Protein AF-A0A9N8QSH2-F1 (afdb_monomer_lite)

pLDDT: mean 75.14, std 22.67, range [22.67, 98.25]

Foldseek 3Di:
DDDDDDDDCPPPWDWDQDDPPPDDVVVQPPPPPQKGKAKDKDWDDDDDPDDDPPDDDDDPDDDDDPDPDTIDIGITITIDGDPPDPDCPDPDPDDDDDDDDDDDDDDDDDDDDPDPPPPPPPDPPLLDPQSLVVVCCPDPVSVVQVVVQQVQQPDAPPDPSHAKWKWFQFPVRDIGTWDDPDRQDTHHDQLLRTQEMEMEGHQADARADDLVQVVVQLSSQQNPSPVHNQSHKYKYWHWYDPVPRDTDIWIKMKTFADHNVVSVVQDDDPVLSVVLRVVLVVLLQVLLCDPVQHDPSSRYGDPFVRVLSVLVSCVSSVNNVGMWMWTQDPVGIWTWDQDPVSTIDTHDDD

Sequence (350 aa):
MLSGVAVDFTGKVTHDVLQNGTYSSAIMQQDVLNCHLEISTYYTRCGESDDHHNGEKTGAEKGPCRSETPSVLVVSLVRKCTVALPVDTGLGENGEDGGNGPQNGPGGLSNNPPEETTTAPNLPTRNNPCNKTKAMLENQAVQTKIANLKQQAELPAVNPAGGEKGFKLKTDGTLEDATMTAKHEVDYGDLSDSYGAYHNHTLRGTHMLSHKDIDILLGLTTHNSVVGPGNAFHGMIAAEEDGSGGFNYLNYVVRFNGTYQDAIGFNFTDDQLNDIRKDHKKILEALKLNTLYSNDGGFTLNKEGLQKLFFEAAKLMGMQNNVILQRVDDDGVKTIQLNSDGSTRAVPCV

Secondary structure (DSSP, 8-state):
---PPPP--TTT-----PPTT---HHHHT--BTTEEEEEEEEEPPPSTT----TT---SS---S-SSSSPPPEEEEEEEEE---PPP----------------------------------------SHHHHHHHHHH-HHHHHHHHHHHHHHTS-TTSTT-S--EEEEETTS-EEEPEEEETTEEE----TTEEEEEEEPPSSS--S--HHHHHHHHHHHHH-TTT-GGG-EEEEEEEEE-SSS-EEEEEEEEEE-S-HHHHHH----HHHHHHHHHHHHHHHHHHHT-TTTEEGGGTEE-HHHHHHHHHHHHHHTT-TTTEEEEEEETTEEEEEEE-TTS-EEEEE--

Structure (mmCIF, N/CA/C/O backbone):
data_AF-A0A9N8QSH2-F1
#
_entry.id   AF-A0A9N8QSH2-F1
#
loop_
_atom_site.group_PDB
_atom_site.id
_atom_site.type_symbol
_atom_site.label_atom_id
_atom_site.label_alt_id
_atom_site.label_comp_id
_atom_site.label_asym_id
_atom_site.label_entity_id
_atom_site.label_seq_id
_atom_site.pdbx_PDB_ins_code
_atom_site.Cartn_x
_atom_site.Cartn_y
_atom_site.Cartn_z
_atom_site.occupancy
_atom_site.B_iso_or_equiv
_atom_site.auth_seq_id
_atom_site.auth_comp_id
_atom_site.auth_asym_id
_atom_site.auth_atom_id
_atom_site.pdbx_PDB_model_num
ATOM 1 N N . MET A 1 1 ? -9.303 28.515 35.904 1.00 27.52 1 MET A N 1
ATOM 2 C CA . MET A 1 1 ? -10.040 27.733 36.918 1.00 27.52 1 MET A CA 1
ATOM 3 C C . MET A 1 1 ? -11.312 27.227 36.268 1.00 27.52 1 MET A C 1
ATOM 5 O O . MET A 1 1 ? -12.200 28.027 36.016 1.00 27.52 1 MET A O 1
ATOM 9 N N . LEU A 1 2 ? -11.362 25.945 35.911 1.00 22.67 2 LEU A N 1
ATOM 10 C CA . LEU A 1 2 ? -12.591 25.287 35.468 1.00 22.67 2 LEU A CA 1
ATOM 11 C C . LEU A 1 2 ? -13.170 24.584 36.697 1.00 22.67 2 LEU A C 1
ATOM 13 O O . LEU A 1 2 ? -12.552 23.658 37.215 1.00 22.67 2 LEU A O 1
ATOM 17 N N . SER A 1 3 ? -14.298 25.070 37.218 1.00 25.61 3 SER A N 1
ATOM 18 C CA . SER A 1 3 ? -15.006 24.401 38.310 1.00 25.61 3 SER A CA 1
ATOM 19 C C . SER A 1 3 ? -15.883 23.296 37.721 1.00 25.61 3 SER A C 1
ATOM 21 O O . SER A 1 3 ? -16.979 23.563 37.229 1.00 25.61 3 SER A O 1
ATOM 23 N N . GLY A 1 4 ? -15.391 22.060 37.739 1.00 25.08 4 GLY A N 1
ATOM 24 C CA . GLY A 1 4 ? -16.230 20.887 37.516 1.00 25.08 4 GLY A CA 1
ATOM 25 C C . GLY A 1 4 ? -17.005 20.569 38.791 1.00 25.08 4 GLY A C 1
ATOM 26 O O . GLY A 1 4 ? -16.404 20.387 39.848 1.00 25.08 4 GLY A O 1
ATOM 27 N N . VAL A 1 5 ? -18.332 20.534 38.710 1.00 24.16 5 VAL A N 1
ATOM 28 C CA . VAL A 1 5 ? -19.184 20.037 39.797 1.00 24.16 5 VAL A CA 1
ATOM 29 C C . VAL A 1 5 ? -19.082 18.511 39.820 1.00 24.16 5 VAL A C 1
ATOM 31 O O . VAL A 1 5 ? -19.058 17.880 38.763 1.00 24.16 5 VAL A O 1
ATOM 34 N N . ALA A 1 6 ? -19.012 17.914 41.011 1.00 27.22 6 ALA A N 1
ATOM 35 C CA . ALA A 1 6 ? -19.053 16.465 41.168 1.00 27.22 6 ALA A CA 1
ATOM 36 C C . ALA A 1 6 ? -20.372 15.920 40.598 1.00 27.22 6 ALA A C 1
ATOM 38 O O . ALA A 1 6 ? -21.454 16.321 41.027 1.00 27.22 6 ALA A O 1
ATOM 39 N N . VAL A 1 7 ? -20.275 15.022 39.619 1.00 27.47 7 VAL A N 1
ATOM 40 C CA . VAL A 1 7 ? -21.426 14.289 39.090 1.00 27.47 7 VAL A CA 1
ATOM 41 C C . VAL A 1 7 ? -21.562 13.009 39.907 1.00 27.47 7 VAL A C 1
ATOM 43 O O . VAL A 1 7 ? -20.640 12.198 39.955 1.00 27.47 7 VAL A O 1
ATOM 46 N N . ASP A 1 8 ? -22.699 12.857 40.579 1.00 32.66 8 ASP A N 1
ATOM 47 C CA . ASP A 1 8 ? -23.056 11.640 41.300 1.00 32.66 8 ASP A CA 1
ATOM 48 C C . ASP A 1 8 ? -23.490 10.555 40.298 1.00 32.66 8 ASP A C 1
ATOM 50 O O . ASP A 1 8 ? -24.481 10.707 39.578 1.00 32.66 8 ASP A O 1
ATOM 54 N N . PHE A 1 9 ? -22.723 9.465 40.230 1.00 38.91 9 PHE A N 1
ATOM 55 C CA . PHE A 1 9 ? -22.974 8.326 39.341 1.00 38.91 9 PHE A CA 1
ATOM 56 C C . PHE A 1 9 ? -23.729 7.174 40.022 1.00 38.91 9 PHE A C 1
ATOM 58 O O . PHE A 1 9 ? -23.878 6.102 39.425 1.00 38.91 9 PHE A O 1
ATOM 65 N N . THR A 1 10 ? -24.225 7.367 41.248 1.00 29.16 10 THR A N 1
ATOM 66 C CA . THR A 1 10 ? -24.932 6.326 42.001 1.00 29.16 10 THR A CA 1
ATOM 67 C C . THR A 1 10 ? -26.169 5.848 41.223 1.00 29.16 10 THR A C 1
ATOM 69 O O . THR A 1 10 ? -27.138 6.579 41.033 1.00 29.16 10 THR A O 1
ATOM 72 N N . GLY A 1 11 ? -26.122 4.605 40.728 1.00 35.97 11 GLY A N 1
ATOM 73 C CA . GLY A 1 11 ? -27.247 3.919 40.078 1.00 35.97 11 GLY A CA 1
ATOM 74 C C . GLY A 1 11 ? -27.354 4.018 38.549 1.00 35.97 11 GLY A C 1
ATOM 75 O O . GLY A 1 11 ? -28.324 3.495 38.005 1.00 35.97 11 GLY A O 1
ATOM 76 N N . LYS A 1 12 ? -26.404 4.648 37.836 1.00 40.69 12 LYS A N 1
ATOM 77 C CA . LYS A 1 12 ? -26.493 4.815 36.361 1.00 40.69 12 LYS A CA 1
ATOM 78 C C . LYS A 1 12 ? -25.388 4.146 35.542 1.00 40.69 12 LYS A C 1
ATOM 80 O O . LYS A 1 12 ? -25.521 4.067 34.324 1.00 40.69 12 LYS A O 1
ATOM 85 N N . VAL A 1 13 ? -24.333 3.645 36.181 1.00 41.69 13 VAL A N 1
ATOM 86 C CA . VAL A 1 13 ? -23.223 2.963 35.503 1.00 41.69 13 VAL A CA 1
ATOM 87 C C . VAL A 1 13 ? -22.990 1.613 36.170 1.00 41.69 13 VAL A C 1
ATOM 89 O O . VAL A 1 13 ? -22.723 1.537 37.367 1.00 41.69 13 VAL A O 1
ATOM 92 N N . THR A 1 14 ? -23.119 0.541 35.396 1.00 43.97 14 THR A N 1
ATOM 93 C CA . THR A 1 14 ? -22.653 -0.796 35.772 1.00 43.97 14 THR A CA 1
ATOM 94 C C . THR A 1 14 ? -21.241 -0.963 35.220 1.00 43.97 14 THR A C 1
ATOM 96 O O . THR A 1 14 ? -21.008 -0.752 34.032 1.00 43.97 14 THR A O 1
ATOM 99 N N . HIS A 1 15 ? -20.289 -1.280 36.097 1.00 44.06 15 HIS A N 1
ATOM 100 C CA . HIS A 1 15 ? -18.918 -1.603 35.718 1.00 44.06 15 HIS A CA 1
ATOM 101 C C . HIS A 1 15 ? -18.747 -3.118 35.766 1.00 44.06 15 HIS A C 1
ATOM 103 O O . HIS A 1 15 ? -18.697 -3.693 36.852 1.00 44.06 15 HIS A O 1
ATOM 109 N N . ASP A 1 16 ? -18.622 -3.747 34.601 1.00 47.75 16 ASP A N 1
ATOM 110 C CA . ASP A 1 16 ? -18.268 -5.159 34.506 1.00 47.75 16 ASP A CA 1
ATOM 111 C C . ASP A 1 16 ? -16.761 -5.281 34.265 1.00 47.75 16 ASP A C 1
ATOM 113 O O . ASP A 1 16 ? -16.229 -4.853 33.238 1.00 47.75 16 ASP A O 1
ATOM 117 N N . VAL A 1 17 ? -16.050 -5.852 35.238 1.00 44.44 17 VAL A N 1
ATOM 118 C CA . VAL A 1 17 ? -14.626 -6.171 35.097 1.00 44.44 17 VAL A CA 1
ATOM 119 C C . VAL A 1 17 ? -14.516 -7.498 34.357 1.00 44.44 17 VAL A C 1
ATOM 121 O O . VAL A 1 17 ? -14.816 -8.556 34.911 1.00 44.44 17 VAL A O 1
ATOM 124 N N . LEU A 1 18 ? -14.089 -7.451 33.097 1.00 44.91 18 LEU A N 1
ATOM 125 C CA . LEU A 1 18 ? -13.870 -8.653 32.296 1.00 44.91 18 LEU A CA 1
ATOM 126 C C . LEU A 1 18 ? -12.456 -9.195 32.525 1.00 44.91 18 LEU A C 1
ATOM 128 O O . LEU A 1 18 ? -11.487 -8.439 32.594 1.00 44.91 18 LEU A O 1
ATOM 132 N N . GLN A 1 19 ? -12.323 -10.520 32.622 1.00 41.25 19 GLN A N 1
ATOM 133 C CA . GLN A 1 19 ? -11.007 -11.153 32.689 1.00 41.25 19 GLN A CA 1
ATOM 134 C C . GLN A 1 19 ? -10.252 -10.956 31.370 1.00 41.25 19 GLN A C 1
ATOM 136 O O . GLN A 1 19 ? -10.839 -11.002 30.284 1.00 41.25 19 GLN A O 1
ATOM 141 N N . ASN A 1 20 ? -8.936 -10.765 31.453 1.00 41.03 20 ASN A N 1
ATOM 142 C CA . ASN A 1 20 ? -8.091 -10.628 30.272 1.00 41.03 20 ASN A CA 1
ATOM 143 C C . ASN A 1 20 ? -8.302 -11.823 29.315 1.00 41.03 20 ASN A C 1
ATOM 145 O O . ASN A 1 20 ? -8.244 -12.972 29.747 1.00 41.03 20 ASN A O 1
ATOM 149 N N . GLY A 1 21 ? -8.593 -11.551 28.039 1.00 46.28 21 GLY A N 1
ATOM 150 C CA . GLY A 1 21 ? -8.887 -12.576 27.027 1.00 46.28 21 GLY A CA 1
ATOM 151 C C . GLY A 1 21 ? -10.341 -13.071 26.949 1.00 46.28 21 GLY A C 1
ATOM 152 O O . GLY A 1 21 ? -10.623 -13.940 26.131 1.00 46.28 21 GLY A O 1
ATOM 153 N N . THR A 1 22 ? -11.279 -12.535 27.744 1.00 41.31 22 THR A N 1
ATOM 154 C CA . THR A 1 22 ? -12.714 -12.922 27.675 1.00 41.31 22 THR A CA 1
ATOM 155 C C . THR A 1 22 ? -13.585 -12.021 26.798 1.00 41.31 22 THR A C 1
ATOM 157 O O . THR A 1 22 ? -14.767 -12.301 26.612 1.00 41.31 22 THR A O 1
ATOM 160 N N . TYR A 1 23 ? -13.024 -10.961 26.216 1.00 52.69 23 TYR A N 1
ATOM 161 C CA . TYR A 1 23 ? -13.754 -10.060 25.329 1.00 52.69 23 TYR A CA 1
ATOM 162 C C . TYR A 1 23 ? -13.386 -10.336 23.862 1.00 52.69 23 TYR A C 1
ATOM 164 O O . TYR A 1 23 ? -12.216 -10.435 23.501 1.00 52.69 23 TYR A O 1
ATOM 172 N N . SER A 1 24 ? -14.400 -10.484 23.007 1.00 50.09 24 SER A N 1
ATOM 173 C CA . SER A 1 24 ? -14.246 -10.634 21.555 1.00 50.09 24 SER A CA 1
ATOM 174 C C . SER A 1 24 ? -14.959 -9.489 20.838 1.00 50.09 24 SER A C 1
ATOM 176 O O . SER A 1 24 ? -15.904 -8.901 21.371 1.00 50.09 24 SER A O 1
ATOM 178 N N . SER A 1 25 ? -14.542 -9.181 19.610 1.00 49.09 25 SER A N 1
ATOM 179 C CA . SER A 1 25 ? -15.177 -8.164 18.757 1.00 49.09 25 SER A CA 1
ATOM 180 C C . SER A 1 25 ? -16.678 -8.399 18.530 1.00 49.09 25 SER A C 1
ATOM 182 O O . SER A 1 25 ? -17.404 -7.446 18.260 1.00 49.09 25 SER A O 1
ATOM 184 N N . ALA A 1 26 ? -17.165 -9.631 18.716 1.00 46.88 26 ALA A N 1
ATOM 185 C CA . ALA A 1 26 ? -18.585 -9.970 18.647 1.00 46.88 26 ALA A CA 1
ATOM 186 C C . ALA A 1 26 ? -19.427 -9.320 19.763 1.00 46.88 26 ALA A C 1
ATOM 188 O O . ALA A 1 26 ? -20.603 -9.041 19.547 1.00 46.88 26 ALA A O 1
ATOM 189 N N . ILE A 1 27 ? -18.839 -9.034 20.931 1.00 51.06 27 ILE A N 1
ATOM 190 C CA . ILE A 1 27 ? -19.512 -8.293 22.013 1.00 51.06 27 ILE A CA 1
ATOM 191 C C . ILE A 1 27 ? -19.552 -6.793 21.680 1.00 51.06 27 ILE A C 1
ATOM 193 O O . ILE A 1 27 ? -20.541 -6.126 21.963 1.00 51.06 27 ILE A O 1
ATOM 197 N N . MET A 1 28 ? -18.518 -6.274 21.007 1.00 49.47 28 MET A N 1
ATOM 198 C CA . MET A 1 28 ? -18.409 -4.857 20.624 1.00 49.47 28 MET A CA 1
ATOM 199 C C . MET A 1 28 ? -19.347 -4.441 19.478 1.00 49.47 28 MET A C 1
ATOM 201 O O . MET A 1 28 ? -19.549 -3.251 19.275 1.00 49.47 28 MET A O 1
ATOM 205 N N . GLN A 1 29 ? -19.924 -5.397 18.740 1.00 51.53 29 GLN A N 1
ATOM 206 C CA . GLN A 1 29 ? -20.871 -5.141 17.642 1.00 51.53 29 GLN A CA 1
ATOM 207 C C . GLN A 1 29 ? -22.340 -5.390 18.012 1.00 51.53 29 GLN A C 1
ATOM 209 O O . GLN A 1 29 ? -23.208 -5.298 17.144 1.00 51.53 29 GLN A O 1
ATOM 214 N N . GLN A 1 30 ? -22.653 -5.721 19.269 1.00 47.47 30 GLN A N 1
ATOM 215 C CA . GLN A 1 30 ? -24.050 -5.796 19.689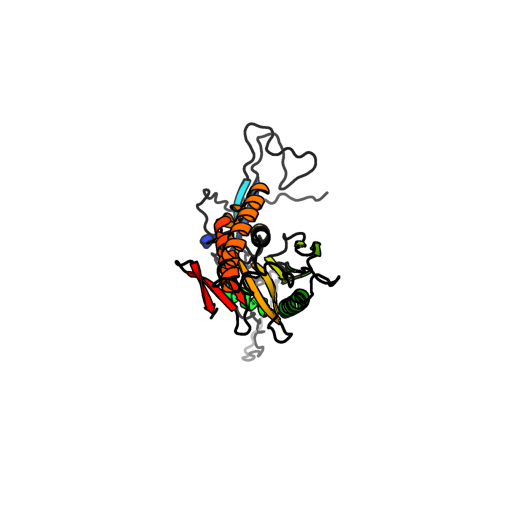 1.00 47.47 30 GLN A CA 1
ATOM 216 C C . GLN A 1 30 ? -24.605 -4.386 19.902 1.00 47.47 30 GLN A C 1
ATOM 218 O O . GLN A 1 30 ? -24.660 -3.886 21.026 1.00 47.47 30 GLN A O 1
ATOM 223 N N . ASP A 1 31 ? -25.059 -3.774 18.808 1.00 50.47 31 ASP A N 1
ATOM 224 C CA . ASP A 1 31 ? -26.005 -2.663 18.846 1.00 50.47 31 ASP A CA 1
ATOM 225 C C . ASP A 1 31 ? -27.314 -3.177 19.452 1.00 50.47 31 ASP A C 1
ATOM 227 O O . ASP A 1 31 ? -28.205 -3.701 18.779 1.00 50.47 31 ASP A O 1
ATOM 231 N N . VAL A 1 32 ? -27.424 -3.072 20.771 1.00 51.84 32 VAL A N 1
ATOM 232 C CA . VAL A 1 32 ? -28.688 -3.291 21.464 1.00 51.84 32 VAL A CA 1
ATOM 233 C C . VAL A 1 32 ? -29.389 -1.942 21.466 1.00 51.84 32 VAL A C 1
ATOM 235 O O . VAL A 1 32 ? -29.001 -1.078 22.242 1.00 51.84 32 VAL A O 1
ATOM 238 N N . LEU A 1 33 ? -30.350 -1.762 20.549 1.00 57.56 33 LEU A N 1
ATOM 239 C CA . LEU A 1 33 ? -31.310 -0.646 20.449 1.00 57.56 33 LEU A CA 1
ATOM 240 C C . LEU A 1 33 ? -30.980 0.556 21.360 1.00 57.56 33 LEU A C 1
ATOM 242 O O . LEU A 1 33 ? -31.376 0.591 22.524 1.00 57.56 33 LEU A O 1
ATOM 246 N N . ASN A 1 34 ? -30.282 1.545 20.792 1.00 66.75 34 ASN A N 1
ATOM 247 C CA . ASN A 1 34 ? -29.872 2.813 21.416 1.00 66.75 34 ASN A CA 1
ATOM 248 C C . ASN A 1 34 ? -28.720 2.745 22.430 1.00 66.75 34 ASN A C 1
ATOM 250 O O . ASN A 1 34 ? -28.467 3.735 23.108 1.00 66.75 34 ASN A O 1
ATOM 254 N N . CYS A 1 35 ? -27.992 1.634 22.532 1.00 64.25 35 CYS A N 1
ATOM 255 C CA . CYS A 1 35 ? -26.776 1.544 23.337 1.00 64.25 35 CYS A CA 1
ATOM 256 C C . CYS A 1 35 ? -25.578 1.097 22.497 1.00 64.25 35 CYS A C 1
ATOM 258 O O . CYS A 1 35 ? -25.678 0.105 21.782 1.00 64.25 35 CYS A O 1
ATOM 260 N N . HIS A 1 36 ? -24.435 1.766 22.659 1.00 66.75 36 HIS A N 1
ATOM 261 C CA . HIS A 1 36 ? -23.137 1.307 22.157 1.00 66.75 36 HIS A CA 1
ATOM 262 C C . HIS A 1 36 ? -22.172 1.062 23.323 1.00 66.75 36 HIS A C 1
ATOM 264 O O . HIS A 1 36 ? -22.333 1.620 24.412 1.00 66.75 36 HIS A O 1
ATOM 270 N N . LEU A 1 37 ? -21.182 0.194 23.116 1.00 66.50 37 LEU A N 1
ATOM 271 C CA . LEU A 1 37 ? -20.074 -0.003 24.051 1.00 66.50 37 LEU A CA 1
ATOM 272 C C . LEU A 1 37 ? -18.897 0.874 23.612 1.00 66.50 37 LEU A C 1
ATOM 274 O O . LEU A 1 37 ? -18.464 0.799 22.468 1.00 66.50 37 LEU A O 1
ATOM 278 N N . GLU A 1 38 ? -18.371 1.684 24.522 1.00 69.31 38 GLU A N 1
ATOM 279 C CA . GLU A 1 38 ? -17.179 2.508 24.324 1.00 69.31 38 GLU A CA 1
ATOM 280 C C . GLU A 1 38 ? -16.046 1.982 25.204 1.00 69.31 38 GLU A C 1
ATOM 282 O O . GLU A 1 38 ? -16.250 1.683 26.381 1.00 69.31 38 GLU A O 1
ATOM 287 N N . ILE A 1 39 ? -14.841 1.861 24.651 1.00 66.12 39 ILE A N 1
ATOM 288 C CA . ILE A 1 39 ? -13.664 1.503 25.443 1.00 66.12 39 ILE A CA 1
ATOM 289 C C . ILE A 1 39 ? -13.203 2.747 26.203 1.00 66.12 39 ILE A C 1
ATOM 291 O O . ILE A 1 39 ? -12.909 3.774 25.601 1.00 66.12 39 ILE A O 1
ATOM 295 N N . SER A 1 40 ? -13.094 2.635 27.523 1.00 69.06 40 SER A N 1
ATOM 296 C CA . SER A 1 40 ? -12.506 3.655 28.385 1.00 69.06 40 SER A CA 1
ATOM 297 C C . SER A 1 40 ? -11.319 3.066 29.135 1.00 69.06 40 SER A C 1
ATOM 299 O O . SER A 1 40 ? -11.442 2.042 29.811 1.00 69.06 40 SER A O 1
ATOM 301 N N . THR A 1 41 ? -10.158 3.703 29.015 1.00 61.28 41 THR A N 1
ATOM 302 C CA . THR A 1 41 ? -8.924 3.278 29.681 1.00 61.28 41 THR A CA 1
ATOM 303 C C . THR A 1 41 ? -8.549 4.243 30.794 1.00 61.28 41 THR A C 1
ATOM 305 O O . THR A 1 41 ? -8.496 5.451 30.570 1.00 61.28 41 THR A O 1
ATOM 308 N N . TYR A 1 42 ? -8.232 3.721 31.975 1.00 67.50 42 TYR A N 1
ATOM 309 C CA . TYR A 1 42 ? -7.723 4.505 33.099 1.00 67.50 42 TYR A CA 1
ATOM 310 C C . TYR A 1 42 ? -6.676 3.707 33.876 1.00 67.50 42 TYR A C 1
ATOM 312 O O . TYR A 1 42 ? -6.699 2.482 33.883 1.00 67.50 42 TYR A O 1
ATOM 320 N N . TYR A 1 43 ? -5.749 4.381 34.547 1.00 64.31 43 TYR A N 1
ATOM 321 C CA . TYR A 1 43 ? -4.809 3.719 35.453 1.00 64.31 43 TYR A CA 1
ATOM 322 C C . TYR A 1 43 ? -5.404 3.640 36.863 1.00 64.31 43 TYR A C 1
ATOM 324 O O . TYR A 1 43 ? -6.062 4.582 37.310 1.00 64.31 43 TYR A O 1
ATOM 332 N N . THR A 1 44 ? -5.184 2.535 37.583 1.00 62.38 44 THR A N 1
ATOM 333 C CA . THR A 1 44 ? -5.548 2.459 39.007 1.00 62.38 44 THR A CA 1
ATOM 334 C C . THR A 1 44 ? -4.786 3.513 39.811 1.00 62.38 44 THR A C 1
ATOM 336 O O . THR A 1 44 ? -3.614 3.781 39.535 1.00 62.38 44 THR A O 1
ATOM 339 N N . ARG A 1 45 ? -5.431 4.084 40.837 1.00 57.12 45 ARG A N 1
ATOM 340 C CA . ARG A 1 45 ? -4.747 4.961 41.798 1.00 57.12 45 ARG A CA 1
ATOM 341 C C . ARG A 1 45 ? -3.636 4.189 42.514 1.00 57.12 45 ARG A C 1
ATOM 343 O O . ARG A 1 45 ? -3.828 3.026 42.870 1.00 57.12 45 ARG A O 1
ATOM 350 N N . CYS A 1 46 ? -2.495 4.842 42.722 1.00 57.69 46 CYS A N 1
ATOM 351 C CA . CYS A 1 46 ? -1.499 4.390 43.693 1.00 57.69 46 CYS A CA 1
ATOM 352 C C . CYS A 1 46 ? -2.082 4.604 45.116 1.00 57.69 46 CYS A C 1
ATOM 354 O O . CYS A 1 46 ? -3.064 5.330 45.257 1.00 57.69 46 CYS A O 1
ATOM 356 N N . GLY A 1 47 ? -1.551 3.930 46.145 1.00 55.91 47 GLY A N 1
ATOM 357 C CA . GLY A 1 47 ? -2.111 3.900 47.513 1.00 55.91 47 GLY A CA 1
ATOM 358 C C . GLY A 1 47 ? -2.423 5.259 48.174 1.00 55.91 47 GLY A C 1
ATOM 359 O O . GLY A 1 47 ? -2.115 6.313 47.631 1.00 55.91 47 GLY A O 1
ATOM 360 N N . GLU A 1 48 ? -3.023 5.198 49.372 1.00 52.44 48 GLU A N 1
ATOM 361 C CA . GLU A 1 48 ? -3.839 6.218 50.082 1.00 52.44 48 GLU A CA 1
ATOM 362 C C . GLU A 1 48 ? -3.351 7.685 50.155 1.00 52.44 48 GLU A C 1
ATOM 364 O O . GLU A 1 48 ? -4.104 8.530 50.635 1.00 52.44 48 GLU A O 1
ATOM 369 N N . SER A 1 49 ? -2.150 8.029 49.690 1.00 53.06 49 SER A N 1
ATOM 370 C CA . SER A 1 49 ? -1.575 9.372 49.829 1.00 53.06 49 SER A CA 1
ATOM 371 C C . SER A 1 49 ? -1.115 10.058 48.539 1.00 53.06 49 SER A C 1
ATOM 373 O O . SER A 1 49 ? -0.715 11.215 48.628 1.00 53.06 49 SER A O 1
ATOM 375 N N . ASP A 1 50 ? -1.152 9.404 47.371 1.00 51.91 50 ASP A N 1
ATOM 376 C CA . ASP A 1 50 ? -0.651 10.008 46.124 1.00 51.91 50 ASP A CA 1
ATOM 377 C C . ASP A 1 50 ? -1.795 10.287 45.132 1.00 51.91 50 ASP A C 1
ATOM 379 O O . ASP A 1 50 ? -2.296 9.405 44.429 1.00 51.91 50 ASP A O 1
ATOM 383 N N . ASP A 1 51 ? -2.211 11.556 45.089 1.00 48.91 51 ASP A N 1
ATOM 384 C CA . ASP A 1 51 ? -3.212 12.081 44.164 1.00 48.91 51 ASP A CA 1
ATOM 385 C C . ASP A 1 51 ? -2.705 12.056 42.717 1.00 48.91 51 ASP A C 1
ATOM 387 O O . ASP A 1 51 ? -1.788 12.789 42.339 1.00 48.91 51 ASP A O 1
ATOM 391 N N . HIS A 1 52 ? -3.385 11.292 41.862 1.00 52.16 52 HIS A N 1
ATOM 392 C CA . HIS A 1 52 ? -3.370 11.543 40.426 1.00 52.16 52 HIS A CA 1
ATOM 393 C C . HIS A 1 52 ? -4.798 11.755 39.926 1.00 52.16 52 HIS A C 1
ATOM 395 O O . HIS A 1 52 ? -5.670 10.888 40.047 1.00 52.16 52 HIS A O 1
ATOM 401 N N . HIS A 1 53 ? -5.033 12.951 39.387 1.00 45.59 53 HIS A N 1
ATOM 402 C CA . HIS A 1 53 ? -6.279 13.323 38.738 1.00 45.59 53 HIS A CA 1
ATOM 403 C C . HIS A 1 53 ? -6.334 12.747 37.321 1.00 45.59 53 HIS A C 1
ATOM 405 O O . HIS A 1 53 ? -5.334 12.680 36.611 1.00 45.59 53 HIS A O 1
ATOM 411 N N . ASN A 1 54 ? -7.541 12.316 36.959 1.00 45.34 54 ASN A N 1
ATOM 412 C CA . ASN A 1 54 ? -7.994 11.792 35.674 1.00 45.34 54 ASN A CA 1
ATOM 413 C C . ASN A 1 54 ? -7.202 12.292 34.441 1.00 45.34 54 ASN A C 1
ATOM 415 O O . ASN A 1 54 ? -7.617 13.251 33.795 1.00 45.34 54 ASN A O 1
ATOM 419 N N . GLY A 1 55 ? -6.130 11.577 34.070 1.00 53.28 55 GLY A N 1
ATOM 420 C CA . GLY A 1 55 ? -5.578 11.579 32.708 1.00 53.28 55 GLY A CA 1
ATOM 421 C C . GLY A 1 55 ? -4.245 12.289 32.432 1.00 53.28 55 GLY A C 1
ATOM 422 O O . GLY A 1 55 ? -3.966 12.523 31.262 1.00 53.28 55 GLY A O 1
ATOM 423 N N . GLU A 1 56 ? -3.403 12.636 33.409 1.00 45.62 56 GLU A N 1
ATOM 424 C CA . GLU A 1 56 ? -2.255 13.515 33.108 1.00 45.62 56 GLU A CA 1
ATOM 425 C C . GLU A 1 56 ? -0.877 12.856 32.919 1.00 45.62 56 GLU A C 1
ATOM 427 O O . GLU A 1 56 ? -0.451 11.966 33.655 1.00 45.62 56 GLU A O 1
ATOM 432 N N . LYS A 1 57 ? -0.137 13.442 31.969 1.00 46.56 57 LYS A N 1
ATOM 433 C CA . LYS A 1 57 ? 1.322 13.572 31.943 1.00 46.56 57 LYS A CA 1
ATOM 434 C C . LYS A 1 57 ? 1.665 15.060 32.059 1.00 46.56 57 LYS A C 1
ATOM 436 O O . LYS A 1 57 ? 1.210 15.811 31.202 1.00 46.56 57 LYS A O 1
ATOM 441 N N . THR A 1 58 ? 2.478 15.478 33.042 1.00 43.75 58 THR A N 1
ATOM 442 C CA . THR A 1 58 ? 3.502 16.517 32.798 1.00 43.75 58 THR A CA 1
ATOM 443 C C . THR A 1 58 ? 4.769 16.365 33.663 1.00 43.75 58 THR A C 1
ATOM 445 O O . THR A 1 58 ? 4.739 16.215 34.885 1.00 43.75 58 THR A O 1
ATOM 448 N N . GLY A 1 59 ? 5.919 16.517 32.994 1.00 41.94 59 GLY A N 1
ATOM 449 C CA . GLY A 1 59 ? 7.004 17.428 33.389 1.00 41.94 59 GLY A CA 1
ATOM 450 C C . GLY A 1 59 ? 8.290 16.822 33.963 1.00 41.94 59 GLY A C 1
ATOM 451 O O . GLY A 1 59 ? 9.375 17.296 33.637 1.00 41.94 59 GLY A O 1
ATOM 452 N N . ALA A 1 60 ? 8.205 15.777 34.788 1.00 42.28 60 ALA A N 1
ATOM 453 C CA . ALA A 1 60 ? 9.374 15.172 35.460 1.00 42.28 60 ALA A CA 1
ATOM 454 C C . ALA A 1 60 ? 9.359 13.627 35.428 1.00 42.28 60 ALA A C 1
ATOM 456 O O . ALA A 1 60 ? 9.903 12.959 36.308 1.00 42.28 60 ALA A O 1
ATOM 457 N N . GLU A 1 61 ? 8.667 13.071 34.434 1.00 43.03 61 GLU A N 1
ATOM 458 C CA . GLU A 1 61 ? 7.986 11.770 34.436 1.00 43.03 61 GLU A CA 1
ATOM 459 C C . GLU A 1 61 ? 8.898 10.538 34.567 1.00 43.03 61 GLU A C 1
ATOM 461 O O . GLU A 1 61 ? 9.319 9.925 33.587 1.00 43.03 61 GLU A O 1
ATOM 466 N N . LYS A 1 62 ? 9.110 10.105 35.814 1.00 38.41 62 LYS A N 1
ATOM 467 C CA . LYS A 1 62 ? 9.291 8.687 36.141 1.00 38.41 62 LYS A CA 1
ATOM 468 C C . LYS A 1 62 ? 7.913 8.014 36.084 1.00 38.41 62 LYS A C 1
ATOM 470 O O . LYS A 1 62 ? 7.062 8.345 36.903 1.00 38.41 62 LYS A O 1
ATOM 475 N N . GLY A 1 63 ? 7.683 7.086 35.156 1.00 46.31 63 GLY A N 1
ATOM 476 C CA . GLY A 1 63 ? 6.681 6.030 35.390 1.00 46.31 63 GLY A CA 1
ATOM 477 C C . GLY A 1 63 ? 7.229 4.990 36.381 1.00 46.31 63 GLY A C 1
ATOM 478 O O . GLY A 1 63 ? 8.395 5.108 36.770 1.00 46.31 63 GLY A O 1
ATOM 479 N N . PRO A 1 64 ? 6.502 3.902 36.700 1.00 49.62 64 PRO A N 1
ATOM 480 C CA . PRO A 1 64 ? 5.161 3.829 37.304 1.00 49.62 64 PRO A CA 1
ATOM 481 C C . PRO A 1 64 ? 5.193 4.311 38.783 1.00 49.62 64 PRO A C 1
ATOM 483 O O . PRO A 1 64 ? 6.175 4.930 39.187 1.00 49.62 64 PRO A O 1
ATOM 486 N N . CYS A 1 65 ? 4.128 4.087 39.578 1.00 52.34 65 CYS A N 1
ATOM 487 C CA . CYS A 1 65 ? 4.033 4.446 41.012 1.00 52.34 65 CYS A CA 1
ATOM 488 C C . CYS A 1 65 ? 5.374 4.310 41.772 1.00 52.34 65 CYS A C 1
ATOM 490 O O . CYS A 1 65 ? 6.111 3.345 41.576 1.00 52.34 65 CYS A O 1
ATOM 492 N N . ARG A 1 66 ? 5.672 5.223 42.710 1.00 53.06 66 ARG A N 1
ATOM 493 C CA . ARG A 1 66 ? 6.904 5.183 43.532 1.00 53.06 66 ARG A CA 1
ATOM 494 C C . ARG A 1 66 ? 6.963 4.030 44.556 1.00 53.06 66 ARG A C 1
ATOM 496 O O . ARG A 1 66 ? 7.888 4.007 45.364 1.00 53.06 66 ARG A O 1
ATOM 503 N N . SER A 1 67 ? 6.010 3.098 44.559 1.00 51.12 67 SER A N 1
ATOM 504 C CA . SER A 1 67 ? 5.833 2.099 45.620 1.00 51.12 67 SER A CA 1
ATOM 505 C C . SER A 1 67 ? 5.707 0.665 45.091 1.00 51.12 67 SER A C 1
ATOM 507 O O . SER A 1 67 ? 5.577 0.427 43.893 1.00 51.12 67 SER A O 1
ATOM 509 N N . GLU A 1 68 ? 5.708 -0.292 46.023 1.00 54.34 68 GLU A N 1
ATOM 510 C CA . GLU A 1 68 ? 5.550 -1.743 45.824 1.00 54.34 68 GLU A CA 1
ATOM 511 C C . GLU A 1 68 ? 4.249 -2.161 45.100 1.00 54.34 68 GLU A C 1
ATOM 513 O O . GLU A 1 68 ? 4.070 -3.336 44.785 1.00 54.34 68 GLU A O 1
ATOM 518 N N . THR A 1 69 ? 3.340 -1.222 44.814 1.00 54.81 69 THR A N 1
ATOM 519 C CA . THR A 1 69 ? 2.092 -1.459 44.074 1.00 54.81 69 THR A CA 1
ATOM 520 C C . THR A 1 69 ? 2.042 -0.580 42.819 1.00 54.81 69 THR A C 1
ATOM 522 O O . THR A 1 69 ? 1.635 0.581 42.891 1.00 54.81 69 THR A O 1
ATOM 525 N N . PRO A 1 70 ? 2.480 -1.093 41.653 1.00 57.53 70 PRO A N 1
ATOM 526 C CA . PRO A 1 70 ? 2.430 -0.339 40.406 1.00 57.53 70 PRO A CA 1
ATOM 527 C C . PRO A 1 70 ? 0.980 -0.077 39.983 1.00 57.53 70 PRO A C 1
ATOM 529 O O . PRO A 1 70 ? 0.091 -0.898 40.215 1.00 57.53 70 PRO A O 1
ATOM 532 N N . SER A 1 71 ? 0.746 1.059 39.324 1.00 55.41 71 SER A N 1
ATOM 533 C CA . SER A 1 71 ? -0.544 1.353 38.712 1.00 55.41 71 SER A CA 1
ATOM 534 C C . SER A 1 71 ? -0.786 0.376 37.569 1.00 55.41 71 SER A C 1
ATOM 536 O O . SER A 1 71 ? 0.099 0.093 36.759 1.00 55.41 71 SER A O 1
ATOM 538 N N . VAL A 1 72 ? -2.000 -0.155 37.508 1.00 57.78 72 VAL A N 1
ATOM 539 C CA . VAL A 1 72 ? -2.419 -1.091 36.470 1.00 57.78 72 VAL A CA 1
ATOM 540 C C . VAL A 1 72 ? -3.248 -0.315 35.460 1.00 57.78 72 VAL A C 1
ATOM 542 O O . VAL A 1 72 ? -4.168 0.409 35.843 1.00 57.78 72 VAL A O 1
ATOM 545 N N . LEU A 1 73 ? -2.924 -0.446 34.171 1.00 59.28 73 LEU A N 1
ATOM 546 C CA . LEU A 1 73 ? -3.803 0.024 33.104 1.00 59.28 73 LEU A CA 1
ATOM 547 C C . LEU A 1 73 ? -5.079 -0.820 33.140 1.00 59.28 73 LEU A C 1
ATOM 549 O O . LEU A 1 73 ? -5.047 -2.021 32.875 1.00 59.28 73 LEU A O 1
ATOM 553 N N . VAL A 1 74 ? -6.194 -0.186 33.469 1.00 62.00 74 VAL A N 1
ATOM 554 C CA . VAL A 1 74 ? -7.520 -0.787 33.426 1.00 62.00 74 VAL A CA 1
ATOM 555 C C . VAL A 1 74 ? -8.174 -0.394 32.114 1.00 62.00 74 VAL A C 1
ATOM 557 O O . VAL A 1 74 ? -8.319 0.785 31.797 1.00 62.00 74 VAL A O 1
ATOM 560 N N . VAL A 1 75 ? -8.591 -1.404 31.359 1.00 60.47 75 VAL A N 1
ATOM 561 C CA . VAL A 1 75 ? -9.455 -1.240 30.193 1.00 60.47 75 VAL A CA 1
ATOM 562 C C . VAL A 1 75 ? -10.870 -1.581 30.640 1.00 60.47 75 VAL A C 1
ATOM 564 O O . VAL A 1 75 ? -11.123 -2.686 31.114 1.00 60.47 75 VAL A O 1
ATOM 567 N N . SER A 1 76 ? -11.785 -0.629 30.515 1.00 67.00 76 SER A N 1
ATOM 568 C CA . SER A 1 76 ? -13.202 -0.799 30.828 1.00 67.00 76 SER A CA 1
ATOM 569 C C . SER A 1 76 ? -14.047 -0.631 29.570 1.00 67.00 76 SER A C 1
ATOM 571 O O . SER A 1 76 ? -13.697 0.135 28.674 1.00 67.00 76 SER A O 1
ATOM 573 N N . LEU A 1 77 ? -15.159 -1.358 29.495 1.00 59.91 77 LEU A N 1
ATOM 574 C CA . LEU A 1 77 ? -16.187 -1.164 28.476 1.00 59.91 77 LEU A CA 1
ATOM 575 C C . LEU A 1 77 ? -17.335 -0.391 29.119 1.00 59.91 77 LEU A C 1
ATOM 577 O O . LEU A 1 77 ? -17.968 -0.867 30.058 1.00 59.91 77 LEU A O 1
ATOM 581 N N . VAL A 1 78 ? -17.590 0.811 28.625 1.00 69.75 78 VAL A N 1
ATOM 582 C CA . VAL A 1 78 ? -18.671 1.676 29.084 1.00 69.75 78 VAL A CA 1
ATOM 583 C C . VAL A 1 78 ? -19.832 1.528 28.120 1.00 69.75 78 VAL A C 1
ATOM 585 O O . VAL A 1 78 ? -19.740 1.905 26.955 1.00 69.75 78 VAL A O 1
ATOM 588 N N . ARG A 1 79 ? -20.958 1.006 28.602 1.00 73.50 79 ARG A N 1
ATOM 589 C CA . ARG A 1 79 ? -22.198 1.007 27.827 1.00 73.50 79 ARG A CA 1
ATOM 590 C C . ARG A 1 79 ? -22.818 2.399 27.861 1.00 73.50 79 ARG A C 1
ATOM 592 O O . ARG A 1 79 ? -23.332 2.822 28.893 1.00 73.50 79 ARG A O 1
ATOM 599 N N . LYS A 1 80 ? -22.792 3.107 26.735 1.00 68.69 80 LYS A N 1
ATOM 600 C CA . LYS A 1 80 ? -23.458 4.398 26.563 1.00 68.69 80 LYS A CA 1
ATOM 601 C C . LYS A 1 80 ? -24.774 4.195 25.835 1.00 68.69 80 LYS A C 1
ATOM 603 O O . LYS A 1 80 ? -24.793 3.786 24.678 1.00 68.69 80 LYS A O 1
ATOM 608 N N . CYS A 1 81 ? -25.869 4.497 26.521 1.00 74.31 81 CYS A N 1
ATOM 609 C CA . CYS A 1 81 ? -27.205 4.459 25.947 1.00 74.31 81 CYS A CA 1
ATOM 610 C C . CYS A 1 81 ? -27.706 5.877 25.669 1.00 74.31 81 CYS A C 1
ATOM 612 O O . CYS A 1 81 ? -27.744 6.706 26.579 1.00 74.31 81 CYS A O 1
ATOM 614 N N . THR A 1 82 ? -28.122 6.160 24.436 1.00 70.00 82 THR A N 1
ATOM 615 C CA . THR A 1 82 ? -28.932 7.336 24.125 1.00 70.00 82 THR A CA 1
ATOM 616 C C . THR A 1 82 ? -30.351 7.057 24.593 1.00 70.00 82 THR A C 1
ATOM 618 O O . THR A 1 82 ? -31.126 6.343 23.960 1.00 70.00 82 THR A O 1
ATOM 621 N N . VAL A 1 83 ? -30.711 7.617 25.746 1.00 56.31 83 VAL A N 1
ATOM 622 C CA . VAL A 1 83 ? -32.118 7.690 26.130 1.00 56.31 83 VAL A CA 1
ATOM 623 C C . VAL A 1 83 ? -32.760 8.648 25.134 1.00 56.31 83 VAL A C 1
ATOM 625 O O . VAL A 1 83 ? -32.505 9.850 25.188 1.00 56.31 83 VAL A O 1
ATOM 628 N N . ALA A 1 84 ? -33.553 8.129 24.196 1.00 51.56 84 ALA A N 1
ATOM 629 C CA . ALA A 1 84 ? -34.549 8.958 23.540 1.00 51.56 84 ALA A CA 1
ATOM 630 C C . ALA A 1 84 ? -35.417 9.507 24.674 1.00 51.56 84 ALA A C 1
ATOM 632 O O . ALA A 1 84 ? -36.165 8.754 25.302 1.00 51.56 84 ALA A O 1
ATOM 633 N N . LEU A 1 85 ? -35.218 10.780 25.027 1.00 43.53 85 LEU A N 1
ATOM 634 C CA . LEU A 1 85 ? -36.095 11.450 25.973 1.00 43.53 85 LEU A CA 1
ATOM 635 C C . LEU A 1 85 ? -37.518 11.258 25.436 1.00 43.53 85 LEU A C 1
ATOM 637 O O . LEU A 1 85 ? -37.720 11.454 24.232 1.00 43.53 85 LEU A O 1
ATOM 641 N N . PRO A 1 86 ? -38.482 10.816 26.263 1.00 43.72 86 PRO A N 1
ATOM 642 C CA . PRO A 1 86 ? -39.860 10.781 25.816 1.00 43.72 86 PRO A CA 1
ATOM 643 C C . PRO A 1 86 ? -40.197 12.178 25.307 1.00 43.72 86 PRO A C 1
ATOM 645 O O . PRO A 1 86 ? -39.910 13.172 25.976 1.00 43.72 86 PRO A O 1
ATOM 648 N N . VAL A 1 87 ? -40.726 12.234 24.084 1.00 42.44 87 VAL A N 1
ATOM 649 C CA . VAL A 1 87 ? -41.297 13.453 23.524 1.00 42.44 87 VAL A CA 1
ATOM 650 C C . VAL A 1 87 ? -42.245 13.985 24.585 1.00 42.44 87 VAL A C 1
ATOM 652 O O . VAL A 1 87 ? -43.162 13.276 25.001 1.00 42.44 87 VAL A O 1
ATOM 655 N N . ASP A 1 88 ? -41.951 15.184 25.069 1.00 37.66 88 ASP A N 1
ATOM 656 C CA . ASP A 1 88 ? -42.784 15.926 25.995 1.00 37.66 88 ASP A CA 1
ATOM 657 C C . ASP A 1 88 ? -44.134 16.157 25.306 1.00 37.66 88 ASP A C 1
ATOM 659 O O . ASP A 1 88 ? -44.325 17.102 24.538 1.00 37.66 88 ASP A O 1
ATOM 663 N N . THR A 1 89 ? -45.068 15.221 25.479 1.00 42.19 89 THR A N 1
ATOM 664 C CA . THR A 1 89 ? -46.475 15.480 25.211 1.00 42.19 89 THR A CA 1
ATOM 665 C C . THR A 1 89 ? -46.917 16.412 26.320 1.00 42.19 89 THR A C 1
ATOM 667 O O . THR A 1 89 ? -47.374 15.947 27.364 1.00 42.19 89 THR A O 1
ATOM 670 N N . GLY A 1 90 ? -46.703 17.710 26.099 1.00 40.12 90 GLY A N 1
ATOM 671 C CA . GLY A 1 90 ? -47.063 18.774 27.019 1.00 40.12 90 GLY A CA 1
ATOM 672 C C . GLY A 1 90 ? -48.481 18.577 27.538 1.00 40.12 90 GLY A C 1
ATOM 673 O O . GLY A 1 90 ? -49.463 18.863 26.852 1.00 40.12 90 GLY A O 1
ATOM 674 N N . LEU A 1 91 ? -48.581 18.079 28.766 1.00 37.75 91 LEU A N 1
ATOM 675 C CA . LEU A 1 91 ? -49.772 18.218 29.575 1.00 37.75 91 LEU A CA 1
ATOM 676 C C . LEU A 1 91 ? -49.643 19.582 30.236 1.00 37.75 91 LEU A C 1
ATOM 678 O O . LEU A 1 91 ? -48.905 19.761 31.201 1.00 37.75 91 LEU A O 1
ATOM 682 N N . GLY A 1 92 ? -50.310 20.559 29.626 1.00 37.47 92 GLY A N 1
ATOM 683 C CA . GLY A 1 92 ? -50.459 21.891 30.181 1.00 37.47 92 GLY A CA 1
ATOM 684 C C . GLY A 1 92 ? -51.156 21.818 31.533 1.00 37.47 92 GLY A C 1
ATOM 685 O O . GLY A 1 92 ? -52.360 21.590 31.611 1.00 37.47 92 GLY A O 1
ATOM 686 N N . GLU A 1 93 ? -50.398 22.047 32.596 1.00 46.50 93 GLU A N 1
ATOM 687 C CA . GLU A 1 93 ? -50.939 22.591 33.831 1.00 46.50 93 GLU A CA 1
ATOM 688 C C . GLU A 1 93 ? -51.036 24.106 33.644 1.00 46.50 93 GLU A C 1
ATOM 690 O O . GLU A 1 93 ? -50.017 24.758 33.415 1.00 46.50 93 GLU A O 1
ATOM 695 N N . ASN A 1 94 ? -52.270 24.625 33.622 1.00 45.97 94 ASN A N 1
ATOM 696 C CA . ASN A 1 94 ? -52.728 25.936 34.116 1.00 45.97 94 ASN A CA 1
ATOM 697 C C . ASN A 1 94 ? -54.044 26.315 33.417 1.00 45.97 94 ASN A C 1
ATOM 699 O O . ASN A 1 94 ? -54.055 26.575 32.214 1.00 45.97 94 ASN A O 1
ATOM 703 N N . GLY A 1 95 ? -55.140 26.405 34.175 1.00 36.09 95 GLY A N 1
ATOM 704 C CA . GLY A 1 95 ? -56.381 27.005 33.682 1.00 36.09 95 GLY A CA 1
ATOM 705 C C . GLY A 1 95 ? -57.630 26.569 34.432 1.00 36.09 95 GLY A C 1
ATOM 706 O O . GLY A 1 95 ? -58.360 25.697 33.971 1.00 36.09 95 GLY A O 1
ATOM 707 N N . GLU A 1 96 ? -57.864 27.196 35.581 1.00 46.56 96 GLU A N 1
ATOM 708 C CA . GLU A 1 96 ? -59.196 27.362 36.165 1.00 46.56 96 GLU A CA 1
ATOM 709 C C . GLU A 1 96 ? -60.144 28.093 35.181 1.00 46.56 96 GLU A C 1
ATOM 711 O O . GLU A 1 96 ? -59.696 28.754 34.246 1.00 46.56 96 GLU A O 1
ATOM 716 N N . ASP A 1 97 ? -61.449 27.992 35.460 1.00 41.66 97 ASP A N 1
ATOM 717 C CA . ASP A 1 97 ? -62.583 28.753 34.900 1.00 41.66 97 ASP A CA 1
ATOM 718 C C . ASP A 1 97 ? -63.316 28.236 33.638 1.00 41.66 97 ASP A C 1
ATOM 720 O O . ASP A 1 97 ? -62.982 28.519 32.494 1.00 41.66 97 ASP A O 1
ATOM 724 N N . GLY A 1 98 ? -64.442 27.551 33.897 1.00 39.97 98 GLY A N 1
ATOM 725 C CA . GLY A 1 98 ? -65.793 28.021 33.543 1.00 39.97 98 GLY A CA 1
ATOM 726 C C . GLY A 1 98 ? -66.227 28.106 32.069 1.00 39.97 98 GLY A C 1
ATOM 727 O O . GLY A 1 98 ? -65.771 28.958 31.318 1.00 39.97 98 GLY A O 1
ATOM 728 N N . GLY A 1 99 ? -67.285 27.368 31.700 1.00 37.00 99 GLY A N 1
ATOM 729 C CA . GLY A 1 99 ? -68.111 27.745 30.542 1.00 37.00 99 GLY A CA 1
ATOM 730 C C . GLY A 1 99 ? -69.033 26.665 29.978 1.00 37.00 99 GLY A C 1
ATOM 731 O O . GLY A 1 99 ? -68.606 25.801 29.225 1.00 37.00 99 GLY A O 1
ATOM 732 N N . ASN A 1 100 ? -70.326 26.764 30.295 1.00 46.88 100 ASN A N 1
ATOM 733 C CA . ASN A 1 100 ? -71.431 26.033 29.662 1.00 46.88 100 ASN A CA 1
ATOM 734 C C . ASN A 1 100 ? -71.600 26.397 28.173 1.00 46.88 100 ASN A C 1
ATOM 736 O O . ASN A 1 100 ? -71.625 27.579 27.835 1.00 46.88 100 ASN A O 1
ATOM 740 N N . GLY A 1 101 ? -71.899 25.410 27.319 1.00 36.19 101 GLY A N 1
ATOM 741 C CA . GLY A 1 101 ? -72.472 25.646 25.987 1.00 36.19 101 GLY A CA 1
ATOM 742 C C . GLY A 1 101 ? -72.678 24.366 25.157 1.00 36.19 101 GLY A C 1
ATOM 743 O O . GLY A 1 101 ? -71.717 23.624 24.975 1.00 36.19 101 GLY A O 1
ATOM 744 N N . PRO A 1 102 ? -73.888 24.083 24.624 1.00 61.47 102 PRO A N 1
ATOM 745 C CA . PRO A 1 102 ? -74.143 22.909 23.793 1.00 61.47 102 PRO A CA 1
ATOM 746 C C . PRO A 1 102 ? -74.200 23.291 22.308 1.00 61.47 102 PRO A C 1
ATOM 748 O O . PRO A 1 102 ? -75.120 24.002 21.911 1.00 61.47 102 PRO A O 1
ATOM 751 N N . GLN A 1 103 ? -73.294 22.789 21.461 1.00 46.59 103 GLN A N 1
ATOM 752 C CA . GLN A 1 103 ? -73.489 22.853 20.006 1.00 46.59 103 GLN A CA 1
ATOM 753 C C . GLN A 1 103 ? -72.996 21.596 19.281 1.00 46.59 103 GLN A C 1
ATOM 755 O O . GLN A 1 103 ? -71.817 21.259 19.262 1.00 46.59 103 GLN A O 1
ATOM 760 N N . ASN A 1 104 ? -73.972 20.928 18.667 1.00 50.19 104 ASN A N 1
ATOM 761 C CA . ASN A 1 104 ? -73.836 19.900 17.647 1.00 50.19 104 ASN A CA 1
ATOM 762 C C . ASN A 1 104 ? -73.220 20.482 16.364 1.00 50.19 104 ASN A C 1
ATOM 764 O O . ASN A 1 104 ? -73.666 21.530 15.899 1.00 50.19 104 ASN A O 1
ATOM 768 N N . GLY A 1 105 ? -72.308 19.746 15.727 1.00 37.72 105 GLY A N 1
ATOM 769 C CA . GLY A 1 105 ? -71.876 20.020 14.354 1.00 37.72 105 GLY A CA 1
ATOM 770 C C . GLY A 1 105 ? -70.810 19.034 13.855 1.00 37.72 105 GLY A C 1
ATOM 771 O O . GLY A 1 105 ? -69.756 18.945 14.480 1.00 37.72 105 GLY A O 1
ATOM 772 N N . PRO A 1 106 ? -71.047 18.291 12.756 1.00 52.41 106 PRO A N 1
ATOM 773 C CA . PRO A 1 106 ? -70.055 17.419 12.139 1.00 52.41 106 PRO A CA 1
ATOM 774 C C . PRO A 1 106 ? -69.290 18.173 11.041 1.00 52.41 106 PRO A C 1
ATOM 776 O O . PRO A 1 106 ? -69.906 18.797 10.179 1.00 52.41 106 PRO A O 1
ATOM 779 N N . GLY A 1 107 ? -67.961 18.067 11.008 1.00 37.56 107 GLY A N 1
ATOM 780 C CA . GLY A 1 107 ? -67.198 18.417 9.806 1.00 37.56 107 GLY A CA 1
ATOM 781 C C . GLY A 1 107 ? -65.804 18.976 10.059 1.00 37.56 107 GLY A C 1
ATOM 782 O O . GLY A 1 107 ? -65.638 19.921 10.820 1.00 37.56 107 GLY A O 1
ATOM 783 N N . GLY A 1 108 ? -64.822 18.421 9.342 1.00 34.53 108 GLY A N 1
ATOM 784 C CA . GLY A 1 108 ? -63.528 19.067 9.117 1.00 34.53 108 GLY A CA 1
ATOM 785 C C . GLY A 1 108 ? -62.312 18.165 9.306 1.00 34.53 108 GLY A C 1
ATOM 786 O O . GLY A 1 108 ? -61.458 18.471 10.129 1.00 34.53 108 GLY A O 1
ATOM 787 N N . LEU A 1 109 ? -62.206 17.068 8.545 1.00 40.19 109 LEU A N 1
ATOM 788 C CA . LEU A 1 109 ? -60.928 16.369 8.381 1.00 40.19 109 LEU A CA 1
ATOM 789 C C . LEU A 1 109 ? -59.973 17.282 7.599 1.00 40.19 109 LEU A C 1
ATOM 791 O O . LEU A 1 109 ? -60.164 17.539 6.412 1.00 40.19 109 LEU A O 1
ATOM 795 N N . SER A 1 110 ? -58.986 17.802 8.323 1.00 35.94 110 SER A N 1
ATOM 796 C CA . SER A 1 110 ? -57.861 18.579 7.816 1.00 35.94 110 SER A CA 1
ATOM 797 C C . SER A 1 110 ? -56.960 17.699 6.944 1.00 35.94 110 SER A C 1
ATOM 799 O O . SER A 1 110 ? -56.454 16.675 7.401 1.00 35.94 110 SER A O 1
ATOM 801 N N . ASN A 1 111 ? -56.761 18.108 5.691 1.00 40.00 111 ASN A N 1
ATOM 802 C CA . ASN A 1 111 ? -55.735 17.574 4.802 1.00 40.00 111 ASN A CA 1
ATOM 803 C C . ASN A 1 111 ? -54.422 18.324 5.061 1.00 40.00 111 ASN A C 1
ATOM 805 O O . ASN A 1 111 ? -54.181 19.354 4.439 1.00 40.00 111 ASN A O 1
ATOM 809 N N . ASN A 1 112 ? -53.569 17.787 5.930 1.00 38.09 112 ASN A N 1
ATOM 810 C CA . ASN A 1 112 ? -52.129 18.038 5.878 1.00 38.09 112 ASN A CA 1
ATOM 811 C C . ASN A 1 112 ? -51.438 16.671 5.745 1.00 38.09 112 ASN A C 1
ATOM 813 O O . ASN A 1 112 ? -51.672 15.810 6.598 1.00 38.09 112 ASN A O 1
ATOM 817 N N . PRO A 1 113 ? -50.636 16.423 4.693 1.00 41.38 113 PRO A N 1
ATOM 818 C CA . PRO A 1 113 ? -49.829 15.215 4.632 1.00 41.38 113 PRO A CA 1
ATOM 819 C C . PRO A 1 113 ? -48.759 15.271 5.732 1.00 41.38 113 PRO A C 1
ATOM 821 O O . PRO A 1 113 ? -48.237 16.357 6.002 1.00 41.38 113 PRO A O 1
ATOM 824 N N . PRO A 1 114 ? -48.429 14.141 6.381 1.00 41.03 114 PRO A N 1
ATOM 825 C CA . PRO A 1 114 ? -47.325 14.109 7.322 1.00 41.03 114 PRO A CA 1
ATOM 826 C C . PRO A 1 114 ? -46.035 14.429 6.568 1.00 41.03 114 PRO A C 1
ATOM 828 O O . PRO A 1 114 ? -45.761 13.871 5.506 1.00 41.03 114 PRO A O 1
ATOM 831 N N . GLU A 1 115 ? -45.282 15.365 7.128 1.00 38.00 115 GLU A N 1
ATOM 832 C CA . GLU A 1 115 ? -43.943 15.743 6.711 1.0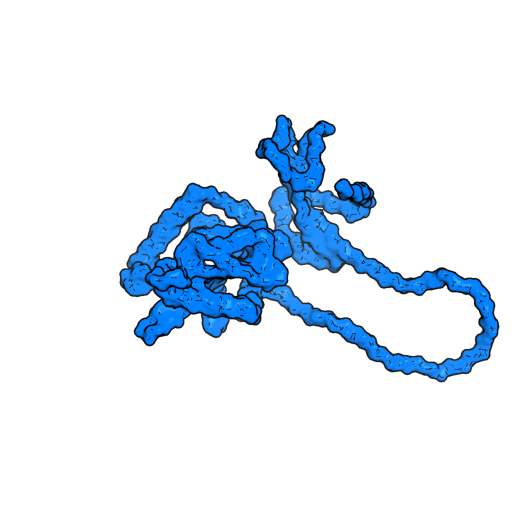0 38.00 115 GLU A CA 1
ATOM 833 C C . GLU A 1 115 ? -43.082 14.470 6.673 1.00 38.00 115 GLU A C 1
ATOM 835 O O . GLU A 1 115 ? -42.798 13.860 7.709 1.00 38.00 115 GLU A O 1
ATOM 840 N N . GLU A 1 116 ? -42.750 14.011 5.462 1.00 36.19 116 GLU A N 1
ATOM 841 C CA . GLU A 1 116 ? -41.808 12.918 5.247 1.00 36.19 116 GLU A CA 1
ATOM 842 C C . GLU A 1 116 ? -40.467 13.340 5.843 1.00 36.19 116 GLU A C 1
ATOM 844 O O . GLU A 1 116 ? -39.677 14.069 5.244 1.00 36.19 116 GLU A O 1
ATOM 849 N N . THR A 1 117 ? -40.205 12.863 7.055 1.00 35.16 117 THR A N 1
ATOM 850 C CA . THR A 1 117 ? -38.847 12.748 7.560 1.00 35.16 117 THR A CA 1
ATOM 851 C C . THR A 1 117 ? -38.115 11.816 6.606 1.00 35.16 117 THR A C 1
ATOM 853 O O . THR A 1 117 ? -38.327 10.602 6.592 1.00 35.16 117 THR A O 1
ATOM 856 N N . THR A 1 118 ? -37.278 12.405 5.755 1.00 31.20 118 THR A N 1
ATOM 857 C CA . THR A 1 118 ? -36.350 11.697 4.881 1.00 31.20 118 THR A CA 1
ATOM 858 C C . THR A 1 118 ? -35.347 10.960 5.758 1.00 31.20 118 THR A C 1
ATOM 860 O O . THR A 1 118 ? -34.250 11.425 6.060 1.00 31.20 118 THR A O 1
ATOM 863 N N . THR A 1 119 ? -35.738 9.773 6.212 1.00 35.88 119 THR A N 1
ATOM 864 C CA . THR A 1 119 ? -34.791 8.791 6.716 1.00 35.88 119 THR A CA 1
ATOM 865 C C . THR A 1 119 ? -33.886 8.452 5.543 1.00 35.88 119 THR A C 1
ATOM 867 O O . THR A 1 119 ? -34.309 7.844 4.559 1.00 35.88 119 THR A O 1
ATOM 870 N N . ALA A 1 120 ? -32.642 8.934 5.613 1.00 34.38 120 ALA A N 1
ATOM 871 C CA . ALA A 1 120 ? -31.599 8.543 4.682 1.00 34.38 120 ALA A CA 1
ATOM 872 C C . ALA A 1 120 ? -31.624 7.008 4.560 1.00 34.38 120 ALA A C 1
ATOM 874 O O . ALA A 1 120 ? -31.746 6.324 5.584 1.00 34.38 120 ALA A O 1
ATOM 875 N N . PRO A 1 121 ? -31.577 6.455 3.336 1.00 32.50 121 PRO A N 1
ATOM 876 C CA . PRO A 1 121 ? -31.726 5.027 3.137 1.00 32.50 121 PRO A CA 1
ATOM 877 C C . PRO A 1 121 ? -30.656 4.310 3.951 1.00 32.50 121 PRO A C 1
ATOM 879 O O . PRO A 1 121 ? -29.470 4.626 3.850 1.00 32.50 121 PRO A O 1
ATOM 882 N N . ASN A 1 122 ? -31.102 3.358 4.768 1.00 36.81 122 ASN A N 1
ATOM 883 C CA . ASN A 1 122 ? -30.253 2.464 5.539 1.00 36.81 122 ASN A CA 1
ATOM 884 C C . ASN A 1 122 ? -29.405 1.652 4.543 1.00 36.81 122 ASN A C 1
ATOM 886 O O . ASN A 1 122 ? -29.821 0.600 4.054 1.00 36.81 122 ASN A O 1
ATOM 890 N N . LEU A 1 123 ? -28.245 2.192 4.159 1.00 33.84 123 LEU A N 1
ATOM 891 C CA . LEU A 1 123 ? -27.268 1.492 3.339 1.00 33.84 123 LEU A CA 1
ATOM 892 C C . LEU A 1 123 ? -26.812 0.276 4.156 1.00 33.84 123 LEU A C 1
ATOM 894 O O . LEU A 1 123 ? -26.343 0.462 5.280 1.00 33.84 123 LEU A O 1
ATOM 898 N N . PRO A 1 124 ? -26.951 -0.960 3.641 1.00 33.25 124 PRO A N 1
ATOM 899 C CA . PRO A 1 124 ? -26.488 -2.141 4.355 1.00 33.25 124 PRO A CA 1
ATOM 900 C C . PRO A 1 124 ? -25.023 -1.938 4.731 1.00 33.25 124 PRO A C 1
ATOM 902 O O . PRO A 1 124 ? -24.223 -1.521 3.889 1.00 33.25 124 PRO A O 1
ATOM 905 N N . THR A 1 125 ? -24.676 -2.206 5.991 1.00 40.69 125 THR A N 1
ATOM 906 C CA . THR A 1 125 ? -23.308 -2.094 6.494 1.00 40.69 125 THR A CA 1
ATOM 907 C C . THR A 1 125 ? -22.396 -2.953 5.624 1.00 40.69 125 THR A C 1
ATOM 909 O O . THR A 1 125 ? -22.352 -4.182 5.704 1.00 40.69 125 THR A O 1
ATOM 912 N N . ARG A 1 126 ? -21.686 -2.275 4.717 1.00 48.75 126 ARG A N 1
ATOM 913 C CA . ARG A 1 126 ? -20.721 -2.807 3.751 1.00 48.75 126 ARG A CA 1
ATOM 914 C C . ARG A 1 126 ? -19.452 -3.257 4.495 1.00 48.75 126 ARG A C 1
ATOM 916 O O . ARG A 1 126 ? -18.358 -2.776 4.234 1.00 48.75 126 ARG A O 1
ATOM 923 N N . ASN A 1 127 ? -19.598 -4.176 5.449 1.00 65.31 127 ASN A N 1
ATOM 924 C CA . ASN A 1 127 ? -18.539 -4.553 6.387 1.00 65.31 127 ASN A CA 1
ATOM 925 C C . ASN A 1 127 ? -17.491 -5.505 5.799 1.00 65.31 127 ASN A C 1
ATOM 927 O O . ASN A 1 127 ? -16.477 -5.746 6.451 1.00 65.31 127 ASN A O 1
ATOM 931 N N . ASN A 1 128 ? -17.677 -6.020 4.577 1.00 86.81 128 ASN A N 1
ATOM 932 C CA . ASN A 1 128 ? -16.645 -6.833 3.942 1.00 86.81 128 ASN A CA 1
ATOM 933 C C . ASN A 1 128 ? -15.505 -5.943 3.368 1.00 86.81 128 ASN A C 1
ATOM 935 O O . ASN A 1 128 ? -15.763 -4.840 2.875 1.00 86.81 128 ASN A O 1
ATOM 939 N N . PRO A 1 129 ? -14.240 -6.400 3.402 1.00 91.31 129 PRO A N 1
ATOM 940 C CA . PRO A 1 129 ? -13.082 -5.636 2.914 1.00 91.31 129 PRO A CA 1
ATOM 941 C C . PRO A 1 129 ? -13.204 -5.157 1.458 1.00 91.31 129 PRO A C 1
ATOM 943 O O . PRO A 1 129 ? -12.695 -4.097 1.093 1.00 91.31 129 PRO A O 1
ATOM 946 N N . CYS A 1 130 ? -13.892 -5.923 0.612 1.00 93.31 130 CYS A N 1
ATOM 947 C CA . CYS A 1 130 ? -14.150 -5.583 -0.786 1.00 93.31 130 CYS A CA 1
ATOM 948 C C . CYS A 1 130 ? -15.008 -4.322 -0.931 1.00 93.31 130 CYS A C 1
ATOM 950 O O . CYS A 1 130 ? -14.623 -3.383 -1.625 1.00 93.31 130 CYS A O 1
ATOM 952 N N . ASN A 1 131 ? -16.145 -4.274 -0.244 1.00 93.06 131 ASN A N 1
ATOM 953 C CA . ASN A 1 131 ? -17.089 -3.170 -0.316 1.00 93.06 131 ASN A CA 1
ATOM 954 C C . ASN A 1 131 ? -16.501 -1.893 0.282 1.00 93.06 131 ASN A C 1
ATOM 956 O O . ASN A 1 131 ? -16.776 -0.814 -0.235 1.00 93.06 131 ASN A O 1
ATOM 960 N N . LYS A 1 132 ? -15.645 -2.010 1.306 1.00 92.94 132 LYS A N 1
ATOM 961 C CA . LYS A 1 132 ? -14.883 -0.873 1.840 1.00 92.94 132 LYS A CA 1
ATOM 962 C C . LYS A 1 132 ? -13.940 -0.280 0.793 1.00 92.94 132 LYS A C 1
ATOM 964 O O . LYS A 1 132 ? -13.901 0.936 0.631 1.00 92.94 132 LYS A O 1
ATOM 969 N N . THR A 1 133 ? -13.213 -1.117 0.045 1.00 95.56 133 THR A N 1
ATOM 970 C CA . THR A 1 133 ? -12.331 -0.624 -1.030 1.00 95.56 133 THR A CA 1
ATOM 971 C C . THR A 1 133 ? -13.114 -0.039 -2.186 1.00 95.56 133 THR A C 1
ATOM 973 O O . THR A 1 133 ? -12.774 1.051 -2.627 1.00 95.56 133 THR A O 1
ATOM 976 N N . LYS A 1 134 ? -14.200 -0.688 -2.619 1.00 95.56 134 LYS A N 1
ATOM 977 C CA . LYS A 1 134 ? -15.089 -0.128 -3.646 1.00 95.56 134 LYS A CA 1
ATOM 978 C C . LYS A 1 134 ? -15.628 1.246 -3.227 1.00 95.56 134 LYS A C 1
ATOM 980 O O . LYS A 1 134 ? -15.437 2.204 -3.959 1.00 95.56 134 LYS A O 1
ATOM 985 N N . ALA A 1 135 ? -16.192 1.369 -2.023 1.00 93.56 135 ALA A N 1
ATOM 986 C CA . ALA A 1 135 ? -16.754 2.629 -1.528 1.00 93.56 135 ALA A CA 1
ATOM 987 C C . ALA A 1 135 ? -15.711 3.757 -1.436 1.00 93.56 135 ALA A C 1
ATOM 989 O O . ALA A 1 135 ? -15.981 4.895 -1.806 1.00 93.56 135 ALA A O 1
ATOM 990 N N . MET A 1 136 ? -14.496 3.443 -0.982 1.00 94.62 136 MET A N 1
ATOM 991 C CA . MET A 1 136 ? -13.387 4.398 -0.975 1.00 94.62 136 MET A CA 1
ATOM 992 C C . MET A 1 136 ? -12.992 4.824 -2.399 1.00 94.62 136 MET A C 1
ATOM 994 O O . MET A 1 136 ? -12.746 6.003 -2.628 1.00 94.62 136 MET A O 1
ATOM 998 N N . LEU A 1 137 ? -12.936 3.890 -3.353 1.00 96.00 137 LEU A N 1
ATOM 999 C CA . LEU A 1 137 ? -12.602 4.188 -4.750 1.00 96.00 137 LEU A CA 1
ATOM 1000 C C . LEU A 1 137 ? -13.739 4.901 -5.500 1.00 96.00 137 LEU A C 1
ATOM 1002 O O . LEU A 1 137 ? -13.470 5.551 -6.502 1.00 96.00 137 LEU A O 1
ATOM 1006 N N . GLU A 1 138 ? -14.986 4.818 -5.031 1.00 95.81 138 GLU A N 1
ATOM 1007 C CA . GLU A 1 138 ? -16.135 5.585 -5.543 1.00 95.81 138 GLU A CA 1
ATOM 1008 C C . GLU A 1 138 ? -16.063 7.076 -5.148 1.00 95.81 138 GLU A C 1
ATOM 1010 O O . GLU A 1 138 ? -16.712 7.915 -5.772 1.00 95.81 138 GLU A O 1
ATOM 1015 N N . ASN A 1 139 ? -15.257 7.440 -4.143 1.00 95.38 139 ASN A N 1
ATOM 1016 C CA . ASN A 1 139 ? -15.095 8.827 -3.714 1.00 95.38 139 ASN A CA 1
ATOM 1017 C C . ASN A 1 139 ? -14.256 9.636 -4.725 1.00 95.38 139 ASN A C 1
ATOM 1019 O O . ASN A 1 139 ? -13.069 9.374 -4.929 1.00 95.38 139 ASN A O 1
ATOM 1023 N N . GLN A 1 140 ? -14.850 10.685 -5.304 1.00 97.12 140 GLN A N 1
ATOM 1024 C CA . GLN A 1 140 ? -14.216 11.515 -6.335 1.00 97.12 140 GLN A CA 1
ATOM 1025 C C . GLN A 1 140 ? -12.911 12.194 -5.879 1.00 97.12 140 GLN A C 1
ATOM 1027 O O . GLN A 1 140 ? -11.973 12.346 -6.669 1.00 97.12 140 GLN A O 1
ATOM 1032 N N . ALA A 1 141 ? -12.825 12.604 -4.611 1.00 96.88 141 ALA A N 1
ATOM 1033 C CA . ALA A 1 141 ? -11.621 13.225 -4.067 1.00 96.88 141 ALA A CA 1
ATOM 1034 C C . ALA A 1 141 ? -10.475 12.204 -3.972 1.00 96.88 141 ALA A C 1
ATOM 1036 O O . ALA A 1 141 ? -9.340 12.511 -4.343 1.00 96.88 141 ALA A O 1
ATOM 1037 N N . VAL A 1 142 ? -10.787 10.964 -3.576 1.00 97.31 142 VAL A N 1
ATOM 1038 C CA . VAL A 1 142 ? -9.824 9.852 -3.551 1.00 97.31 142 VAL A CA 1
ATOM 1039 C C . VAL A 1 142 ? -9.360 9.505 -4.963 1.00 97.31 142 VAL A C 1
ATOM 1041 O O . VAL A 1 142 ? -8.157 9.404 -5.194 1.00 97.31 142 VAL A O 1
ATOM 1044 N N . GLN A 1 143 ? -10.277 9.398 -5.930 1.00 97.62 143 GLN A N 1
ATOM 1045 C CA . GLN A 1 143 ? -9.923 9.150 -7.334 1.00 97.62 143 GLN A CA 1
ATOM 1046 C C . GLN A 1 143 ? -8.974 10.217 -7.885 1.00 97.62 143 GLN A C 1
ATOM 1048 O O . GLN A 1 143 ? -7.996 9.890 -8.555 1.00 97.62 143 GLN A O 1
ATOM 1053 N N . THR A 1 144 ? -9.232 11.487 -7.564 1.00 98.19 144 THR A N 1
ATOM 1054 C CA . THR A 1 144 ? -8.388 12.609 -7.994 1.00 98.19 144 THR A CA 1
ATOM 1055 C C . THR A 1 144 ? -6.973 12.484 -7.426 1.00 98.19 144 THR A C 1
ATOM 1057 O O . THR A 1 144 ? -5.997 12.619 -8.161 1.00 98.19 144 THR A O 1
ATOM 1060 N N . LYS A 1 145 ? -6.833 12.16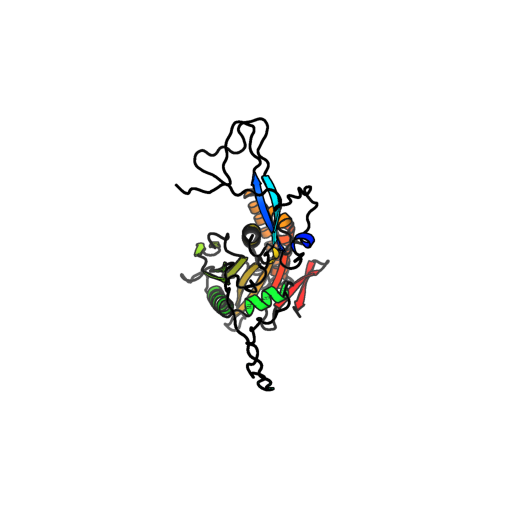3 -6.132 1.00 98.25 145 LYS A N 1
ATOM 1061 C CA . LYS A 1 145 ? -5.513 11.938 -5.525 1.00 98.25 145 LYS A CA 1
ATOM 1062 C C . LYS A 1 145 ? -4.812 10.706 -6.106 1.00 98.25 145 LYS A C 1
ATOM 1064 O O . LYS A 1 145 ? -3.630 10.786 -6.417 1.00 98.25 145 LYS A O 1
ATOM 1069 N N . ILE A 1 146 ? -5.532 9.607 -6.334 1.00 98.00 146 ILE A N 1
ATOM 1070 C CA . ILE A 1 146 ? -5.007 8.400 -6.994 1.00 98.00 146 ILE A CA 1
ATOM 1071 C C . ILE A 1 146 ? -4.496 8.712 -8.407 1.00 98.00 146 ILE A C 1
ATOM 1073 O O . ILE A 1 146 ? -3.419 8.251 -8.779 1.00 98.00 146 ILE A O 1
ATOM 1077 N N . ALA A 1 147 ? -5.217 9.520 -9.188 1.00 98.00 147 ALA A N 1
ATOM 1078 C CA . ALA A 1 147 ? -4.771 9.945 -10.513 1.00 98.00 147 ALA A CA 1
ATOM 1079 C C . ALA A 1 147 ? -3.478 10.777 -10.446 1.00 98.00 147 ALA A C 1
ATOM 1081 O O . ALA A 1 147 ? -2.572 10.570 -11.252 1.00 98.00 147 ALA A O 1
ATOM 1082 N N . ASN A 1 148 ? -3.348 11.656 -9.447 1.00 97.50 148 ASN A N 1
ATOM 1083 C CA . ASN A 1 148 ? -2.113 12.409 -9.219 1.00 97.50 148 ASN A CA 1
ATOM 1084 C C . ASN A 1 148 ? -0.945 11.491 -8.826 1.00 97.50 148 ASN A C 1
ATOM 1086 O O . ASN A 1 148 ? 0.173 11.688 -9.297 1.00 97.50 148 ASN A O 1
ATOM 1090 N N . LEU A 1 149 ? -1.193 10.472 -7.997 1.00 97.62 149 LEU A N 1
ATOM 1091 C CA . LEU A 1 149 ? -0.182 9.476 -7.630 1.00 97.62 149 LEU A CA 1
ATOM 1092 C C . LEU A 1 149 ? 0.262 8.626 -8.827 1.00 97.62 149 LEU A C 1
ATOM 1094 O O . LEU A 1 149 ? 1.449 8.337 -8.951 1.00 97.62 149 LEU A O 1
ATOM 1098 N N . LYS A 1 150 ? -0.657 8.272 -9.735 1.00 97.25 150 LYS A N 1
ATOM 1099 C CA . LYS A 1 150 ? -0.328 7.604 -11.004 1.00 97.25 150 LYS A CA 1
ATOM 1100 C C . LYS A 1 150 ? 0.645 8.441 -11.840 1.00 97.25 150 LYS A C 1
ATOM 1102 O O . LYS A 1 150 ? 1.720 7.953 -12.166 1.00 97.25 150 LYS A O 1
ATOM 1107 N N . GLN A 1 151 ? 0.327 9.717 -12.069 1.00 96.69 151 GLN A N 1
ATOM 1108 C CA . GLN A 1 151 ? 1.212 10.641 -12.796 1.00 96.69 151 GLN A CA 1
ATOM 1109 C C . GLN A 1 151 ? 2.566 10.817 -12.095 1.00 96.69 151 GLN A C 1
ATOM 1111 O O . GLN A 1 151 ? 3.607 10.905 -12.741 1.00 96.69 151 GLN A O 1
ATOM 1116 N N . GLN A 1 152 ? 2.571 10.850 -10.759 1.00 96.12 152 GLN A N 1
ATOM 1117 C CA . GLN A 1 152 ? 3.798 10.945 -9.972 1.00 96.12 152 GLN A CA 1
ATOM 1118 C C . GLN A 1 152 ? 4.683 9.695 -10.128 1.00 96.12 152 GLN A C 1
ATOM 1120 O O . GLN A 1 152 ? 5.905 9.828 -10.217 1.00 96.12 152 GLN A O 1
ATOM 1125 N N . ALA A 1 153 ? 4.085 8.501 -10.194 1.00 95.56 153 ALA A N 1
ATOM 1126 C CA . ALA A 1 153 ? 4.798 7.230 -10.344 1.00 95.56 153 ALA A CA 1
ATOM 1127 C C . ALA A 1 153 ? 5.560 7.117 -11.676 1.00 95.56 153 ALA A C 1
ATOM 1129 O O . ALA A 1 153 ? 6.564 6.410 -11.747 1.00 95.56 153 ALA A O 1
ATOM 1130 N N . GLU A 1 154 ? 5.118 7.832 -12.712 1.00 95.88 154 GLU A N 1
ATOM 1131 C CA . GLU A 1 154 ? 5.748 7.870 -14.039 1.00 95.88 154 GLU A CA 1
ATOM 1132 C C . GLU A 1 154 ? 7.016 8.730 -14.075 1.00 95.88 154 GLU A C 1
ATOM 1134 O O . GLU A 1 154 ? 7.826 8.626 -15.000 1.00 95.88 154 GLU A O 1
ATOM 1139 N N . LEU A 1 155 ? 7.215 9.609 -13.085 1.00 94.00 155 LEU A N 1
ATOM 1140 C CA . LEU A 1 155 ? 8.340 10.533 -13.104 1.00 94.00 155 LEU A CA 1
ATOM 1141 C C . LEU A 1 155 ? 9.660 9.777 -12.877 1.00 94.00 155 LEU A C 1
ATOM 1143 O O . LEU A 1 155 ? 9.832 9.097 -11.857 1.00 94.00 155 LEU A O 1
ATOM 1147 N N . PRO A 1 156 ? 10.648 9.920 -13.780 1.00 90.44 156 PRO A N 1
ATOM 1148 C CA . PRO A 1 156 ? 11.918 9.237 -13.629 1.00 90.44 156 PRO A CA 1
ATOM 1149 C C . PRO A 1 156 ? 12.687 9.807 -12.440 1.00 90.44 156 PRO A C 1
ATOM 1151 O O . PRO A 1 156 ? 12.566 10.978 -12.086 1.00 90.44 156 PRO A O 1
ATOM 1154 N N . ALA A 1 157 ? 13.582 8.998 -11.879 1.00 84.88 157 ALA A N 1
ATOM 1155 C CA . ALA A 1 157 ? 14.410 9.388 -10.745 1.00 84.88 157 ALA A CA 1
ATOM 1156 C C . ALA A 1 157 ? 15.223 10.681 -10.991 1.00 84.88 157 ALA A C 1
ATOM 1158 O O . ALA A 1 157 ? 15.549 11.387 -10.043 1.00 84.88 157 ALA A O 1
ATOM 1159 N N . VAL A 1 158 ? 15.578 11.006 -12.233 1.00 88.31 158 VAL A N 1
ATOM 1160 C CA . VAL A 1 158 ? 16.323 12.237 -12.555 1.00 88.31 158 VAL A CA 1
ATOM 1161 C C . VAL A 1 158 ? 15.457 13.502 -12.535 1.00 88.31 158 VAL A C 1
ATOM 1163 O O . VAL A 1 158 ? 15.997 14.603 -12.557 1.00 88.31 158 VAL A O 1
ATOM 1166 N N . ASN A 1 159 ? 14.128 13.367 -12.497 1.00 91.00 159 ASN A N 1
ATOM 1167 C CA . ASN A 1 159 ? 13.221 14.503 -12.421 1.00 91.00 159 ASN A CA 1
ATOM 1168 C C . ASN A 1 159 ? 13.247 15.094 -10.995 1.00 91.00 159 ASN A C 1
ATOM 1170 O O . ASN A 1 159 ? 12.999 14.352 -10.043 1.00 91.00 159 ASN A O 1
ATOM 1174 N N . PRO A 1 160 ? 13.499 16.407 -10.817 1.00 89.00 160 PRO A N 1
ATOM 1175 C CA . PRO A 1 160 ? 13.519 17.041 -9.495 1.00 89.00 160 PRO A CA 1
ATOM 1176 C C . PRO A 1 160 ? 12.155 17.042 -8.788 1.00 89.00 160 PRO A C 1
ATOM 1178 O O . PRO A 1 160 ? 12.108 17.158 -7.569 1.00 89.00 160 PRO A O 1
ATOM 1181 N N . ALA A 1 161 ? 11.056 16.904 -9.535 1.00 89.44 161 ALA A N 1
ATOM 1182 C CA . ALA A 1 161 ? 9.708 16.721 -8.999 1.00 89.44 161 ALA A CA 1
ATOM 1183 C C . ALA A 1 161 ? 9.326 15.239 -8.820 1.00 89.44 161 ALA A C 1
ATOM 1185 O O . ALA A 1 161 ? 8.219 14.950 -8.365 1.00 89.44 161 ALA A O 1
ATOM 1186 N N . GLY A 1 162 ? 10.207 14.308 -9.207 1.00 89.62 162 GLY A N 1
ATOM 1187 C CA . GLY A 1 162 ? 10.029 12.871 -9.015 1.00 89.62 162 GLY A CA 1
ATOM 1188 C C . GLY A 1 162 ? 10.259 12.441 -7.564 1.00 89.62 162 GLY A C 1
ATOM 1189 O O . GLY A 1 162 ? 10.713 13.221 -6.731 1.00 89.62 162 GLY A O 1
ATOM 1190 N N . GLY A 1 163 ? 9.962 11.177 -7.274 1.00 91.31 163 GLY A N 1
ATOM 1191 C CA . GLY A 1 163 ? 9.955 10.636 -5.912 1.00 91.31 163 GLY A CA 1
ATOM 1192 C C . GLY A 1 163 ? 8.563 10.174 -5.497 1.00 91.31 163 GLY A C 1
ATOM 1193 O O . GLY A 1 163 ? 7.629 10.179 -6.306 1.00 91.31 163 GLY A O 1
ATOM 1194 N N . GLU A 1 164 ? 8.442 9.759 -4.245 1.00 93.50 164 GLU A N 1
ATOM 1195 C CA . GLU A 1 164 ? 7.177 9.322 -3.661 1.00 93.50 164 GLU A CA 1
ATOM 1196 C C . GLU A 1 164 ? 6.376 10.505 -3.114 1.00 93.50 164 GLU A C 1
ATOM 1198 O O . GLU A 1 164 ? 6.906 11.441 -2.517 1.00 93.50 164 GLU A O 1
ATOM 1203 N N . LYS A 1 165 ? 5.067 10.457 -3.332 1.00 95.88 165 LYS A N 1
ATOM 1204 C CA . LYS A 1 165 ? 4.070 11.318 -2.705 1.00 95.88 165 LYS A CA 1
ATOM 1205 C C . LYS A 1 165 ? 2.980 10.438 -2.137 1.00 95.88 165 LYS A C 1
ATOM 1207 O O . LYS A 1 165 ? 2.759 9.327 -2.614 1.00 95.88 165 LYS A O 1
ATOM 1212 N N . GLY A 1 166 ? 2.254 10.971 -1.170 1.00 97.00 166 GLY A N 1
ATOM 1213 C CA . GLY A 1 166 ? 1.103 10.289 -0.617 1.00 97.00 166 GLY A CA 1
ATOM 1214 C C . GLY A 1 166 ? 0.056 11.240 -0.082 1.00 97.00 166 GLY A C 1
ATOM 1215 O O . GLY A 1 166 ? 0.206 12.460 -0.127 1.00 97.00 166 GLY A O 1
ATOM 1216 N N . PHE A 1 167 ? -1.019 10.653 0.414 1.00 98.06 167 PHE A N 1
ATOM 1217 C CA . PHE A 1 167 ? -2.073 11.334 1.144 1.00 98.06 167 PHE A CA 1
ATOM 1218 C C . PHE A 1 167 ? -2.673 10.377 2.174 1.00 98.06 167 PHE A C 1
ATOM 1220 O O . PHE A 1 167 ? -2.614 9.156 2.006 1.00 98.06 167 PHE A O 1
ATOM 1227 N N . LYS A 1 168 ? -3.281 10.926 3.222 1.00 96.75 168 LYS A N 1
ATOM 1228 C CA . LYS A 1 168 ? -4.034 10.166 4.225 1.00 96.75 168 LYS A CA 1
ATOM 1229 C C . LYS A 1 168 ? -5.515 10.533 4.213 1.00 96.75 168 LYS A C 1
ATOM 1231 O O . LYS A 1 168 ? -5.885 11.656 3.868 1.00 96.75 168 LYS A O 1
ATOM 1236 N N . LEU A 1 169 ? -6.352 9.553 4.553 1.00 95.56 169 LEU A N 1
ATOM 1237 C CA . LEU A 1 169 ? -7.786 9.697 4.794 1.00 95.56 169 LEU A CA 1
ATOM 1238 C C . LEU A 1 169 ? -8.022 9.849 6.289 1.00 95.56 169 LEU A C 1
ATOM 1240 O O . LEU A 1 169 ? -7.778 8.911 7.059 1.00 95.56 169 LEU A O 1
ATOM 1244 N N . LYS A 1 170 ? -8.566 11.004 6.660 1.00 92.56 170 LYS A N 1
ATOM 1245 C CA . LYS A 1 170 ? -8.987 11.297 8.022 1.00 92.56 170 LYS A CA 1
ATOM 1246 C C . LYS A 1 170 ? -10.329 10.661 8.343 1.00 92.56 170 LYS A C 1
ATOM 1248 O O . LYS A 1 170 ? -11.147 10.404 7.463 1.00 92.56 170 LYS A O 1
ATOM 1253 N N . THR A 1 171 ? -10.563 10.429 9.625 1.00 88.50 171 THR A N 1
ATOM 1254 C CA . THR A 1 171 ? -11.785 9.859 10.209 1.00 88.50 171 THR A CA 1
ATOM 1255 C C . THR A 1 171 ? -13.034 10.698 9.939 1.00 88.50 171 THR A C 1
ATOM 1257 O O . THR A 1 171 ? -14.122 10.136 9.857 1.00 88.50 171 THR A O 1
ATOM 1260 N N . ASP A 1 172 ? -12.887 12.004 9.703 1.00 88.50 172 ASP A N 1
ATOM 1261 C CA . ASP A 1 172 ? -13.964 12.902 9.260 1.00 88.50 172 ASP A CA 1
ATOM 1262 C C . ASP A 1 172 ? -14.252 12.828 7.743 1.00 88.50 172 ASP A C 1
ATOM 1264 O O . ASP A 1 172 ? -15.149 13.503 7.238 1.00 88.50 172 ASP A O 1
ATOM 1268 N N . GLY A 1 173 ? -13.506 11.997 7.007 1.00 88.81 173 GLY A N 1
ATOM 1269 C CA . GLY A 1 173 ? -13.618 11.808 5.563 1.00 88.81 173 GLY A CA 1
ATOM 1270 C C . GLY A 1 173 ? -12.786 12.779 4.721 1.00 88.81 173 GLY A C 1
ATOM 1271 O O . GLY A 1 173 ? -12.796 12.661 3.493 1.00 88.81 173 GLY A O 1
ATOM 1272 N N . THR A 1 174 ? -12.062 13.718 5.336 1.00 94.25 174 THR A N 1
ATOM 1273 C CA . THR A 1 174 ? -11.183 14.646 4.615 1.00 94.25 174 THR A CA 1
ATOM 1274 C C . THR A 1 174 ? -9.868 13.985 4.183 1.00 94.25 174 THR A C 1
ATOM 1276 O O . THR A 1 174 ? -9.473 12.926 4.678 1.00 94.25 174 THR A O 1
ATOM 1279 N N . LEU A 1 175 ? -9.198 14.602 3.203 1.00 96.94 175 LEU A N 1
ATOM 1280 C CA . LEU A 1 175 ? -7.914 14.153 2.662 1.00 96.94 175 LEU A CA 1
ATOM 1281 C C . LEU A 1 175 ? -6.825 15.164 3.000 1.00 96.94 175 LEU A C 1
ATOM 1283 O O . LEU A 1 175 ? -7.006 16.359 2.772 1.00 96.94 175 LEU A O 1
ATOM 1287 N N . GLU A 1 176 ? -5.677 14.675 3.453 1.00 97.12 176 GLU A N 1
ATOM 1288 C CA . GLU A 1 176 ? -4.492 15.491 3.719 1.00 97.12 176 GLU A CA 1
ATOM 1289 C C . GLU A 1 176 ? -3.306 14.955 2.919 1.00 97.12 176 GLU A C 1
ATOM 1291 O O . GLU A 1 176 ? -3.065 13.748 2.897 1.00 97.12 176 GLU A O 1
ATOM 1296 N N . ASP A 1 177 ? -2.585 15.847 2.239 1.00 97.69 177 ASP A N 1
ATOM 1297 C CA . ASP A 1 177 ? -1.362 15.478 1.529 1.00 97.69 177 ASP A CA 1
ATOM 1298 C C . ASP A 1 177 ? -0.253 15.142 2.522 1.00 97.69 177 ASP A C 1
ATOM 1300 O O . ASP A 1 177 ? -0.010 15.872 3.480 1.0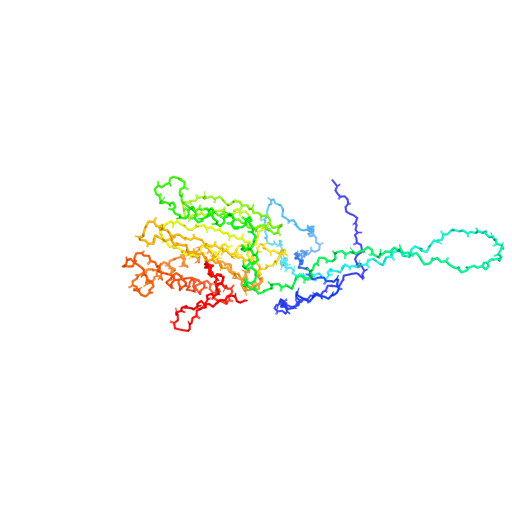0 97.69 177 ASP A O 1
ATOM 1304 N N . ALA A 1 178 ? 0.438 14.039 2.261 1.00 94.81 178 ALA A N 1
ATOM 1305 C CA . ALA A 1 178 ? 1.614 13.650 3.012 1.00 94.81 178 ALA A CA 1
ATOM 1306 C C . ALA A 1 178 ? 2.843 14.408 2.498 1.00 94.81 178 ALA A C 1
ATOM 1308 O O . ALA A 1 178 ? 2.889 14.875 1.354 1.00 94.81 178 ALA A O 1
ATOM 1309 N N . THR A 1 179 ? 3.868 14.506 3.335 1.00 89.69 179 THR A N 1
ATOM 1310 C CA . THR A 1 179 ? 5.122 15.163 2.959 1.00 89.69 179 THR A CA 1
ATOM 1311 C C . THR A 1 179 ? 6.146 14.133 2.495 1.00 89.69 179 THR A C 1
ATOM 1313 O O . THR A 1 179 ? 6.174 13.006 2.975 1.00 89.69 179 THR A O 1
ATOM 1316 N N . MET A 1 180 ? 6.992 14.500 1.534 1.00 86.88 180 MET A N 1
ATOM 1317 C CA . MET A 1 180 ? 8.100 13.649 1.098 1.00 86.88 180 MET A CA 1
ATOM 1318 C C . MET A 1 180 ? 9.333 14.004 1.931 1.00 86.88 180 MET A C 1
ATOM 1320 O O . MET A 1 180 ? 9.847 15.118 1.815 1.00 86.88 180 MET A O 1
ATOM 1324 N N . THR A 1 181 ? 9.816 13.077 2.756 1.00 79.94 181 THR A N 1
ATOM 1325 C CA . THR A 1 181 ? 11.027 13.278 3.578 1.00 79.94 181 THR A CA 1
ATOM 1326 C C . THR A 1 181 ? 12.278 12.765 2.879 1.00 79.94 181 THR A C 1
ATOM 1328 O O . THR A 1 181 ? 13.363 13.323 3.047 1.00 79.94 181 THR A O 1
ATOM 1331 N N . ALA A 1 182 ? 12.123 11.757 2.022 1.00 80.44 182 ALA A N 1
ATOM 1332 C CA . ALA A 1 182 ? 13.142 11.309 1.091 1.00 80.44 182 ALA A CA 1
ATOM 1333 C C . ALA A 1 182 ? 12.494 10.815 -0.205 1.00 80.44 182 ALA A C 1
ATOM 1335 O O . ALA A 1 182 ? 11.297 10.578 -0.288 1.00 80.44 182 ALA A O 1
ATOM 1336 N N . LYS A 1 183 ? 13.306 10.613 -1.244 1.00 80.00 183 LYS A N 1
ATOM 1337 C CA . LYS A 1 183 ? 12.821 10.211 -2.574 1.00 80.00 183 LYS A CA 1
ATOM 1338 C C . LYS A 1 183 ? 11.999 8.916 -2.591 1.00 80.00 183 LYS A C 1
ATOM 1340 O O . LYS A 1 183 ? 11.211 8.734 -3.511 1.00 80.00 183 LYS A O 1
ATOM 1345 N N . HIS A 1 184 ? 12.230 8.046 -1.612 1.00 82.12 184 HIS A N 1
ATOM 1346 C CA . HIS A 1 184 ? 11.570 6.754 -1.423 1.00 82.12 184 HIS A CA 1
ATOM 1347 C C . HIS A 1 184 ? 10.952 6.665 -0.016 1.00 82.12 184 HIS A C 1
ATOM 1349 O O . HIS A 1 184 ? 11.054 5.630 0.643 1.00 82.12 184 HIS A O 1
ATOM 1355 N N . GLU A 1 185 ? 10.496 7.804 0.517 1.00 85.00 185 GLU A N 1
ATOM 1356 C CA . GLU A 1 185 ? 9.897 7.871 1.845 1.00 85.00 185 GLU A CA 1
ATOM 1357 C C . GLU A 1 185 ? 8.864 8.994 1.941 1.00 85.00 185 GLU A C 1
ATOM 1359 O O . GLU A 1 185 ? 9.165 10.177 1.743 1.00 85.00 185 GLU A O 1
ATOM 1364 N N . VAL A 1 186 ? 7.644 8.596 2.290 1.00 90.88 186 VAL A N 1
ATOM 1365 C CA . VAL A 1 186 ? 6.528 9.490 2.579 1.00 90.88 186 VAL A CA 1
ATOM 1366 C C . VAL A 1 186 ? 6.309 9.543 4.087 1.00 90.88 186 VAL A C 1
ATOM 1368 O O . VAL A 1 186 ? 6.191 8.510 4.742 1.00 90.88 186 VAL A O 1
ATOM 1371 N N . ASP A 1 187 ? 6.226 10.755 4.623 1.00 92.69 187 ASP A N 1
ATOM 1372 C CA . ASP A 1 187 ? 5.845 11.033 6.001 1.00 92.69 187 ASP A CA 1
ATOM 1373 C C . ASP A 1 187 ? 4.404 11.547 6.040 1.00 92.69 187 ASP A C 1
ATOM 1375 O O . ASP A 1 187 ? 4.080 12.635 5.546 1.00 92.69 187 ASP A O 1
ATOM 1379 N N . TYR A 1 188 ? 3.538 10.729 6.631 1.00 93.56 188 TYR A N 1
ATOM 1380 C CA . TYR A 1 188 ? 2.124 11.030 6.826 1.00 93.56 188 TYR A CA 1
ATOM 1381 C C . TYR A 1 188 ? 1.863 11.903 8.063 1.00 93.56 188 TYR A C 1
ATOM 1383 O O . TYR A 1 188 ? 0.714 12.278 8.308 1.00 93.56 188 TYR A O 1
ATOM 1391 N N . GLY A 1 189 ? 2.899 12.250 8.830 1.00 92.75 189 GLY A N 1
ATOM 1392 C CA . GLY A 1 189 ? 2.790 12.991 10.076 1.00 92.75 189 GLY A CA 1
ATOM 1393 C C . GLY A 1 189 ? 2.000 12.216 11.128 1.00 92.75 189 GLY A C 1
ATOM 1394 O O . GLY A 1 189 ? 2.083 10.992 11.222 1.00 92.75 189 GLY A O 1
ATOM 1395 N N . ASP A 1 190 ? 1.207 12.938 11.920 1.00 90.81 190 ASP A N 1
ATOM 1396 C CA . ASP A 1 190 ? 0.320 12.317 12.901 1.00 90.81 190 ASP A CA 1
ATOM 1397 C C . ASP A 1 190 ? -0.798 11.516 12.210 1.00 90.81 190 ASP A C 1
ATOM 1399 O O . ASP A 1 190 ? -1.527 12.042 11.364 1.00 90.81 190 ASP A O 1
ATOM 1403 N N . LEU A 1 191 ? -0.921 10.240 12.578 1.00 91.75 191 LEU A N 1
ATOM 1404 C CA . LEU A 1 191 ? -1.935 9.310 12.082 1.00 91.75 191 LEU A CA 1
ATOM 1405 C C . LEU A 1 191 ? -3.135 9.176 13.036 1.00 91.75 191 LEU A C 1
ATOM 1407 O O . LEU A 1 191 ? -4.045 8.402 12.745 1.00 91.75 191 LEU A O 1
ATOM 1411 N N . SER A 1 192 ? -3.157 9.913 14.155 1.00 87.81 192 SER A N 1
ATOM 1412 C CA . SER A 1 192 ? -4.183 9.820 15.205 1.00 87.81 192 SER A CA 1
ATOM 1413 C C . SER A 1 192 ? -5.614 10.054 14.735 1.00 87.81 192 SER A C 1
ATOM 1415 O O . SER A 1 192 ? -6.554 9.457 15.258 1.00 87.81 192 SER A O 1
ATOM 1417 N N . ASP A 1 193 ? -5.777 10.878 13.706 1.00 89.88 193 ASP A N 1
ATOM 1418 C CA . ASP A 1 193 ? -7.062 11.217 13.116 1.00 89.88 193 ASP A CA 1
ATOM 1419 C C . ASP A 1 193 ? -7.350 10.453 11.820 1.00 89.88 193 ASP A C 1
ATOM 1421 O O . ASP A 1 193 ? -8.332 10.769 11.152 1.00 89.88 193 ASP A O 1
ATOM 1425 N N . SER A 1 194 ? -6.528 9.467 11.449 1.00 93.31 194 SER A N 1
ATOM 1426 C CA . SER A 1 194 ? -6.520 8.854 10.120 1.00 93.31 194 SER A CA 1
ATOM 1427 C C . SER A 1 194 ? -6.751 7.343 10.155 1.00 93.31 194 SER A C 1
ATOM 1429 O O . SER A 1 194 ? -6.318 6.636 11.059 1.00 93.31 194 SER A O 1
ATOM 1431 N N . TYR A 1 195 ? -7.440 6.827 9.135 1.00 93.06 195 TYR A N 1
ATOM 1432 C CA . TYR A 1 195 ? -7.707 5.388 8.980 1.00 93.06 195 TYR A CA 1
ATOM 1433 C C . TYR A 1 195 ? -7.215 4.818 7.652 1.00 93.06 195 TYR A C 1
ATOM 1435 O O . TYR A 1 195 ? -7.325 3.620 7.401 1.00 93.06 195 TYR A O 1
ATOM 1443 N N . GLY A 1 196 ? -6.709 5.666 6.769 1.00 95.56 196 GLY A N 1
ATOM 1444 C CA . GLY A 1 196 ? -6.277 5.258 5.449 1.00 95.56 196 GLY A CA 1
ATOM 1445 C C . GLY A 1 196 ? -5.084 6.062 4.994 1.00 95.56 196 GLY A C 1
ATOM 1446 O O . GLY A 1 196 ? -4.986 7.244 5.305 1.00 95.56 196 GLY A O 1
ATOM 1447 N N . ALA A 1 197 ? -4.217 5.447 4.207 1.00 97.00 197 ALA A N 1
ATOM 1448 C CA . ALA A 1 197 ? -3.151 6.150 3.512 1.00 97.00 197 ALA A CA 1
ATOM 1449 C C . ALA A 1 197 ? -2.968 5.593 2.103 1.00 97.00 197 ALA A C 1
ATOM 1451 O O . ALA A 1 197 ? -3.330 4.449 1.826 1.00 97.00 197 ALA A O 1
ATOM 1452 N N . TYR A 1 198 ? -2.401 6.403 1.219 1.00 97.50 198 TYR A N 1
ATOM 1453 C CA . TYR A 1 198 ? -1.946 6.005 -0.106 1.00 97.50 198 TYR A CA 1
ATOM 1454 C C . TYR A 1 198 ? -0.641 6.708 -0.435 1.00 97.50 198 TYR A C 1
ATOM 1456 O O . TYR A 1 198 ? -0.523 7.904 -0.180 1.00 97.50 198 TYR A O 1
ATOM 1464 N N . HIS A 1 199 ? 0.264 6.016 -1.117 1.00 96.88 199 HIS A N 1
ATOM 1465 C CA . HIS A 1 199 ? 1.392 6.651 -1.791 1.00 96.88 199 HIS A CA 1
ATOM 1466 C C . HIS A 1 199 ? 1.695 5.999 -3.137 1.00 96.88 199 HIS A C 1
ATOM 1468 O O . HIS A 1 199 ? 1.178 4.931 -3.470 1.00 96.88 199 HIS A O 1
ATOM 1474 N N . ASN A 1 200 ? 2.514 6.669 -3.943 1.00 96.00 200 ASN A N 1
ATOM 1475 C CA . ASN A 1 200 ? 3.139 6.033 -5.091 1.00 96.00 200 ASN A CA 1
ATOM 1476 C C . ASN A 1 200 ? 4.531 5.518 -4.732 1.00 96.00 200 ASN A C 1
ATOM 1478 O O . ASN A 1 200 ? 5.250 6.172 -3.989 1.00 96.00 200 ASN A O 1
ATOM 1482 N N . HIS A 1 201 ? 4.942 4.421 -5.354 1.00 93.00 201 HIS A N 1
ATOM 1483 C CA . HIS A 1 201 ? 6.344 4.049 -5.471 1.00 93.00 201 HIS A CA 1
ATOM 1484 C C . HIS A 1 201 ? 6.954 4.766 -6.683 1.00 93.00 201 HIS A C 1
ATOM 1486 O O . HIS A 1 201 ? 6.257 5.202 -7.608 1.00 93.00 201 HIS A O 1
ATOM 1492 N N . THR A 1 202 ? 8.276 4.902 -6.699 1.00 91.69 202 THR A N 1
ATOM 1493 C CA . THR A 1 202 ? 8.995 5.487 -7.838 1.00 91.69 202 THR A CA 1
ATOM 1494 C C . THR A 1 202 ? 9.039 4.559 -9.052 1.00 91.69 202 THR A C 1
ATOM 1496 O O . THR A 1 202 ? 9.040 3.338 -8.904 1.00 91.69 202 THR A O 1
ATOM 1499 N N . LEU A 1 203 ? 9.216 5.133 -10.252 1.00 90.25 203 LEU A N 1
ATOM 1500 C CA . LEU A 1 203 ? 9.283 4.392 -11.522 1.00 90.25 203 LEU A CA 1
ATOM 1501 C C . LEU A 1 203 ? 10.280 3.218 -11.520 1.00 90.25 203 LEU A C 1
ATOM 1503 O O . LEU A 1 203 ? 10.064 2.195 -12.164 1.00 90.25 203 LEU A O 1
ATOM 1507 N N . ARG A 1 204 ? 11.395 3.342 -10.797 1.00 87.56 204 ARG A N 1
ATOM 1508 C CA . ARG A 1 204 ? 12.388 2.271 -10.624 1.00 87.56 204 ARG A CA 1
ATOM 1509 C C . ARG A 1 204 ? 12.436 1.849 -9.159 1.00 87.56 204 ARG A C 1
ATOM 1511 O O . ARG A 1 204 ? 12.235 2.681 -8.280 1.00 87.56 204 ARG A O 1
ATOM 1518 N N . GLY A 1 205 ? 12.771 0.586 -8.906 1.00 85.56 205 GLY A N 1
ATOM 1519 C CA . GLY A 1 205 ? 12.849 0.014 -7.561 1.00 85.56 205 GLY A CA 1
ATOM 1520 C C . GLY A 1 205 ? 11.872 -1.144 -7.382 1.00 85.56 205 GLY A C 1
ATOM 1521 O O . GLY A 1 205 ? 11.454 -1.764 -8.356 1.00 85.56 205 GLY A O 1
ATOM 1522 N N . THR A 1 206 ? 11.536 -1.455 -6.133 1.00 85.00 206 THR A N 1
ATOM 1523 C CA . THR A 1 206 ? 10.508 -2.453 -5.819 1.00 85.00 206 THR A CA 1
ATOM 1524 C C . THR A 1 206 ? 9.150 -1.763 -5.812 1.00 85.00 206 THR A C 1
ATOM 1526 O O . THR A 1 206 ? 8.933 -0.841 -5.034 1.00 85.00 206 THR A O 1
ATOM 1529 N N . HIS A 1 207 ? 8.245 -2.206 -6.683 1.00 87.56 207 HIS A N 1
ATOM 1530 C CA . HIS A 1 207 ? 6.928 -1.597 -6.928 1.00 87.56 207 HIS A CA 1
ATOM 1531 C C . HIS A 1 207 ? 5.815 -2.069 -5.981 1.00 87.56 207 HIS A C 1
ATOM 1533 O O . HIS A 1 207 ? 4.634 -1.854 -6.241 1.00 87.56 207 HIS A O 1
ATOM 1539 N N . MET A 1 208 ? 6.175 -2.753 -4.899 1.00 76.56 208 MET A N 1
ATOM 1540 C CA . MET A 1 208 ? 5.237 -3.192 -3.875 1.00 76.56 208 MET A CA 1
ATOM 1541 C C . MET A 1 208 ? 5.910 -3.172 -2.508 1.00 76.56 208 MET A C 1
ATOM 1543 O O . MET A 1 208 ? 7.114 -3.406 -2.404 1.00 76.56 208 MET A O 1
ATOM 1547 N N . LEU A 1 209 ? 5.077 -2.876 -1.513 1.00 71.50 209 LEU A N 1
ATOM 1548 C CA . LEU A 1 209 ? 5.231 -3.019 -0.071 1.00 71.50 209 LEU A CA 1
ATOM 1549 C C . LEU A 1 209 ? 6.610 -3.446 0.451 1.00 71.50 209 LEU A C 1
ATOM 1551 O O . LEU A 1 209 ? 7.063 -4.576 0.281 1.00 71.50 209 LEU A O 1
ATOM 1555 N N . SER A 1 210 ? 7.222 -2.529 1.186 1.00 70.12 210 SER A N 1
ATOM 1556 C CA . SER A 1 210 ? 8.311 -2.768 2.118 1.00 70.12 210 SER A CA 1
ATOM 1557 C C . SER A 1 210 ? 7.774 -3.082 3.520 1.00 70.12 210 SER A C 1
ATOM 1559 O O . SER A 1 210 ? 6.611 -2.854 3.840 1.00 70.12 210 SER A O 1
ATOM 1561 N N . HIS A 1 211 ? 8.645 -3.535 4.420 1.00 75.19 211 HIS A N 1
ATOM 1562 C CA . HIS A 1 211 ? 8.320 -3.646 5.847 1.00 75.19 211 HIS A CA 1
ATOM 1563 C C . HIS A 1 211 ? 7.814 -2.316 6.448 1.00 75.19 211 HIS A C 1
ATOM 1565 O O . HIS A 1 211 ? 6.994 -2.357 7.359 1.00 75.19 211 HIS A O 1
ATOM 1571 N N . LYS A 1 212 ? 8.235 -1.148 5.922 1.00 80.56 212 LYS A N 1
ATOM 1572 C CA . LYS A 1 212 ? 7.733 0.166 6.376 1.00 80.56 212 LYS A CA 1
ATOM 1573 C C . LYS A 1 212 ? 6.252 0.355 6.059 1.00 80.56 212 LYS A C 1
ATOM 1575 O O . LYS A 1 212 ? 5.531 0.994 6.809 1.00 80.56 212 LYS A O 1
ATOM 1580 N N . ASP A 1 213 ? 5.781 -0.215 4.963 1.00 85.94 213 ASP A N 1
ATOM 1581 C CA . ASP A 1 213 ? 4.400 -0.038 4.538 1.00 85.94 213 ASP A CA 1
ATOM 1582 C C . ASP A 1 213 ? 3.410 -0.839 5.387 1.00 85.94 213 ASP A C 1
ATOM 1584 O O . ASP A 1 213 ? 2.284 -0.386 5.611 1.00 85.94 213 ASP A O 1
ATOM 1588 N N . ILE A 1 214 ? 3.838 -2.010 5.877 1.00 85.12 214 ILE A N 1
ATOM 1589 C CA . ILE A 1 214 ? 3.096 -2.785 6.882 1.00 85.12 214 ILE A CA 1
ATOM 1590 C C . ILE A 1 214 ? 3.122 -2.050 8.225 1.00 85.12 214 ILE A C 1
ATOM 1592 O O . ILE A 1 214 ? 2.103 -2.002 8.907 1.00 85.12 214 ILE A O 1
ATOM 1596 N N . ASP A 1 215 ? 4.249 -1.436 8.581 1.00 86.56 215 ASP A N 1
ATOM 1597 C CA . ASP A 1 215 ? 4.372 -0.623 9.794 1.00 86.56 215 ASP A CA 1
ATOM 1598 C C . ASP A 1 215 ? 3.434 0.600 9.768 1.00 86.56 215 ASP A C 1
ATOM 1600 O O . ASP A 1 215 ? 2.696 0.841 10.720 1.00 86.56 215 ASP A O 1
ATOM 1604 N N . ILE A 1 216 ? 3.325 1.294 8.628 1.00 90.62 216 ILE A N 1
ATOM 1605 C CA . ILE A 1 216 ? 2.331 2.364 8.428 1.00 90.62 216 ILE A CA 1
ATOM 1606 C C . ILE A 1 216 ? 0.904 1.826 8.584 1.00 90.62 216 ILE A C 1
ATOM 1608 O O . ILE A 1 216 ? 0.077 2.459 9.242 1.00 90.62 216 ILE A O 1
ATOM 1612 N N . LEU A 1 217 ? 0.596 0.650 8.022 1.00 93.25 217 LEU A N 1
ATOM 1613 C CA . LEU A 1 217 ? -0.714 0.019 8.212 1.00 93.25 217 LEU A CA 1
ATOM 1614 C C . LEU A 1 217 ? -0.993 -0.257 9.696 1.00 93.25 217 LEU A C 1
ATOM 1616 O O . LEU A 1 217 ? -2.113 -0.022 10.152 1.00 93.25 217 LEU A O 1
ATOM 1620 N N . LEU A 1 218 ? -0.003 -0.728 10.457 1.00 91.12 218 LEU A N 1
ATOM 1621 C CA . LEU A 1 218 ? -0.128 -0.922 11.902 1.00 91.12 218 LEU A CA 1
ATOM 1622 C C . LEU A 1 218 ? -0.343 0.405 12.628 1.00 91.12 218 LEU A C 1
ATOM 1624 O O . LEU A 1 218 ? -1.254 0.487 13.448 1.00 91.12 218 LEU A O 1
ATOM 1628 N N . GLY A 1 219 ? 0.395 1.456 12.268 1.00 90.62 219 GLY A N 1
ATOM 1629 C CA . GLY A 1 219 ? 0.189 2.811 12.780 1.00 90.62 219 GLY A CA 1
ATOM 1630 C C . GLY A 1 219 ? -1.237 3.316 12.543 1.00 90.62 219 GLY A C 1
ATOM 1631 O O . GLY A 1 219 ? -1.882 3.804 13.467 1.00 90.62 219 GLY A O 1
ATOM 1632 N N . LEU A 1 220 ? -1.784 3.118 11.342 1.00 92.31 220 LEU A N 1
ATOM 1633 C CA . LEU A 1 220 ? -3.185 3.432 11.030 1.00 92.31 220 LEU A CA 1
ATOM 1634 C C . LEU A 1 220 ? -4.177 2.562 11.811 1.00 92.31 220 LEU A C 1
ATOM 1636 O O . LEU A 1 220 ? -5.315 2.959 12.039 1.00 92.31 220 LEU A O 1
ATOM 1640 N N . THR A 1 221 ? -3.778 1.354 12.199 1.00 89.44 221 THR A N 1
ATOM 1641 C CA . THR A 1 221 ? -4.640 0.410 12.915 1.00 89.44 221 THR A CA 1
ATOM 1642 C C . THR A 1 221 ? -4.716 0.730 14.406 1.00 89.44 221 THR A C 1
ATOM 1644 O O . THR A 1 221 ? -5.795 0.663 14.995 1.00 89.44 221 THR A O 1
ATOM 1647 N N . THR A 1 222 ? -3.587 1.078 15.026 1.00 83.88 222 THR A N 1
ATOM 1648 C CA . THR A 1 222 ? -3.480 1.316 16.472 1.00 83.88 222 THR A CA 1
ATOM 1649 C C . THR A 1 222 ? -4.025 2.675 16.892 1.00 83.88 222 THR A C 1
ATOM 1651 O O . THR A 1 222 ? -4.577 2.788 17.988 1.00 83.88 222 THR A O 1
ATOM 1654 N N . HIS A 1 223 ? -3.926 3.685 16.026 1.00 77.50 223 HIS A N 1
ATOM 1655 C CA . HIS A 1 223 ? -4.390 5.035 16.336 1.00 77.50 223 HIS A CA 1
ATOM 1656 C C . HIS A 1 223 ? -5.859 5.300 15.967 1.00 77.50 223 HIS A C 1
ATOM 1658 O O . HIS A 1 223 ? -6.467 6.252 16.450 1.00 77.50 223 HIS A O 1
ATOM 1664 N N . ASN A 1 224 ? -6.471 4.422 15.176 1.00 67.44 224 ASN A N 1
ATOM 1665 C CA . ASN A 1 224 ? -7.843 4.565 14.708 1.00 67.44 224 ASN A CA 1
ATOM 1666 C C . ASN A 1 224 ? -8.879 4.019 15.711 1.00 67.44 224 ASN A C 1
ATOM 1668 O O . ASN A 1 224 ? -9.577 3.030 15.462 1.00 67.44 224 ASN A O 1
ATOM 1672 N N . SER A 1 225 ? -8.985 4.670 16.868 1.00 57.75 225 SER A N 1
ATOM 1673 C CA . SER A 1 225 ? -9.940 4.290 17.919 1.00 57.75 225 SER A CA 1
ATOM 1674 C C . SER A 1 225 ? -11.400 4.570 17.542 1.00 57.75 225 SER A C 1
ATOM 1676 O O . SER A 1 225 ? -12.294 3.882 18.030 1.00 57.75 225 SER A O 1
ATOM 1678 N N . VAL A 1 226 ? -11.644 5.544 16.656 1.00 63.53 226 VAL A N 1
ATOM 1679 C CA . VAL A 1 226 ? -12.991 6.045 16.334 1.00 63.53 226 VAL A CA 1
ATOM 1680 C C . VAL A 1 226 ? -13.739 5.127 15.373 1.00 63.53 226 VAL A C 1
ATOM 1682 O O . VAL A 1 226 ? -14.897 4.803 15.623 1.00 63.53 226 VAL A O 1
ATOM 1685 N N . VAL A 1 227 ? -13.103 4.693 14.276 1.00 68.62 227 VAL A N 1
ATOM 1686 C CA . VAL A 1 227 ? -13.757 3.788 13.314 1.00 68.62 227 VAL A CA 1
ATOM 1687 C C . VAL A 1 227 ? -13.288 2.339 13.466 1.00 68.62 227 VAL A C 1
ATOM 1689 O O . VAL A 1 227 ? -13.890 1.433 12.893 1.00 68.62 227 VAL A O 1
ATOM 1692 N N . GLY A 1 228 ? -12.253 2.089 14.265 1.00 75.12 228 GLY A N 1
ATOM 1693 C CA . GLY A 1 228 ? -11.784 0.757 14.622 1.00 75.12 228 GLY A CA 1
ATOM 1694 C C . GLY A 1 228 ? -10.777 0.148 13.634 1.00 75.12 228 GLY A C 1
ATOM 1695 O O . GLY A 1 228 ? -10.723 0.510 12.453 1.00 75.12 228 GLY A O 1
ATOM 1696 N N . PRO A 1 229 ? -10.003 -0.853 14.093 1.00 82.12 229 PRO A N 1
ATOM 1697 C CA . PRO A 1 229 ? -8.833 -1.384 13.387 1.00 82.12 229 PRO A CA 1
ATOM 1698 C C . PRO A 1 229 ? -9.174 -2.012 12.028 1.00 82.12 229 PRO A C 1
ATOM 1700 O O . PRO A 1 229 ? -8.411 -1.899 11.076 1.00 82.12 229 PRO A O 1
ATOM 1703 N N . GLY A 1 230 ? -10.360 -2.611 11.884 1.00 82.31 230 GLY A N 1
ATOM 1704 C CA . GLY A 1 230 ? -10.804 -3.235 10.630 1.00 82.31 230 GLY A CA 1
ATOM 1705 C C . GLY A 1 230 ? -11.156 -2.250 9.504 1.00 82.31 230 GLY A C 1
ATOM 1706 O O . GLY A 1 230 ? -11.603 -2.674 8.434 1.00 82.31 230 GLY A O 1
ATOM 1707 N N . ASN A 1 231 ? -11.039 -0.941 9.739 1.00 87.12 231 ASN A N 1
ATOM 1708 C CA . ASN A 1 231 ? -11.142 0.085 8.701 1.00 87.12 231 ASN A CA 1
ATOM 1709 C C . ASN A 1 231 ? -9.777 0.541 8.177 1.00 87.12 231 ASN A C 1
ATOM 1711 O O . ASN A 1 231 ? -9.742 1.137 7.099 1.00 87.12 231 ASN A O 1
ATOM 1715 N N . ALA A 1 232 ? -8.688 0.207 8.877 1.00 93.44 232 ALA A N 1
ATOM 1716 C CA . ALA A 1 232 ? -7.340 0.586 8.490 1.00 93.44 232 ALA A CA 1
ATOM 1717 C C . ALA A 1 232 ? -6.955 0.005 7.124 1.00 93.44 232 ALA A C 1
ATOM 1719 O O . ALA A 1 232 ? -7.149 -1.190 6.854 1.00 93.44 232 ALA A O 1
ATOM 1720 N N . PHE A 1 233 ? -6.409 0.851 6.253 1.00 95.62 233 PHE A N 1
ATOM 1721 C CA . PHE A 1 233 ? -5.861 0.416 4.975 1.00 95.62 233 PHE A CA 1
ATOM 1722 C C . PHE A 1 233 ? -4.670 1.268 4.537 1.00 95.62 233 PHE A C 1
ATOM 1724 O O . PHE A 1 233 ? -4.592 2.453 4.844 1.00 95.62 233 PHE A O 1
ATOM 1731 N N . HIS A 1 234 ? -3.780 0.681 3.748 1.00 96.38 234 HIS A N 1
ATOM 1732 C CA . HIS A 1 234 ? -2.680 1.386 3.107 1.00 96.38 234 HIS A CA 1
ATOM 1733 C C . HIS A 1 234 ? -2.621 0.974 1.635 1.00 96.38 234 HIS A C 1
ATOM 1735 O O . HIS A 1 234 ? -2.581 -0.216 1.319 1.00 96.38 234 HIS A O 1
ATOM 1741 N N . GLY A 1 235 ? -2.708 1.950 0.736 1.00 96.44 235 GLY A N 1
ATOM 1742 C CA . GLY A 1 235 ? -2.663 1.743 -0.702 1.00 96.44 235 GLY A CA 1
ATOM 1743 C C . GLY A 1 235 ? -1.336 2.159 -1.325 1.00 96.44 235 GLY A C 1
ATOM 1744 O O . GLY A 1 235 ? -0.686 3.097 -0.866 1.00 96.44 235 GLY A O 1
ATOM 1745 N N . MET A 1 236 ? -0.953 1.476 -2.399 1.00 95.50 236 MET A N 1
ATOM 1746 C CA . MET A 1 236 ? 0.251 1.774 -3.169 1.00 95.50 236 MET A CA 1
ATOM 1747 C C . MET A 1 236 ? -0.036 1.770 -4.656 1.00 95.50 236 MET A C 1
ATOM 1749 O O . MET A 1 236 ? -0.788 0.930 -5.156 1.00 95.50 236 MET A O 1
ATOM 1753 N N . ILE A 1 237 ? 0.623 2.684 -5.361 1.00 96.25 237 ILE A N 1
ATOM 1754 C CA . ILE A 1 237 ? 0.577 2.776 -6.816 1.00 96.25 237 ILE A CA 1
ATOM 1755 C C . ILE A 1 237 ? 1.995 2.761 -7.373 1.00 96.25 237 ILE A C 1
ATOM 1757 O O . ILE A 1 237 ? 2.840 3.532 -6.938 1.00 96.25 237 ILE A O 1
ATOM 1761 N N . ALA A 1 238 ? 2.254 1.938 -8.377 1.00 95.06 238 ALA A N 1
ATOM 1762 C CA . ALA A 1 238 ? 3.478 2.000 -9.167 1.00 95.06 238 ALA A CA 1
ATOM 1763 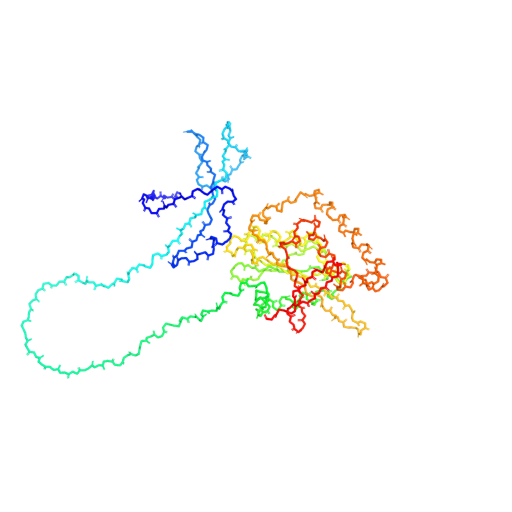C C . ALA A 1 238 ? 3.146 2.026 -10.661 1.00 95.06 238 ALA A C 1
ATOM 1765 O O . ALA A 1 238 ? 2.058 1.610 -11.063 1.00 95.06 238 ALA A O 1
ATOM 1766 N N . ALA A 1 239 ? 4.083 2.515 -11.469 1.00 94.56 239 ALA A N 1
ATOM 1767 C CA . ALA A 1 239 ? 3.990 2.520 -12.922 1.00 94.56 239 ALA A CA 1
ATOM 1768 C C . ALA A 1 239 ? 5.052 1.585 -13.519 1.00 94.56 239 ALA A C 1
ATOM 1770 O O . ALA A 1 239 ? 6.215 1.615 -13.112 1.00 94.56 239 ALA A O 1
ATOM 1771 N N . GLU A 1 240 ? 4.652 0.782 -14.499 1.00 91.06 240 GLU A N 1
ATOM 1772 C CA . GLU A 1 240 ? 5.520 -0.076 -15.304 1.00 91.06 240 GLU A CA 1
ATOM 1773 C C . GLU A 1 240 ? 5.426 0.352 -16.770 1.00 91.06 240 GLU A C 1
ATOM 1775 O O . GLU A 1 240 ? 4.329 0.506 -17.303 1.00 91.06 240 GLU A O 1
ATOM 1780 N N . GLU A 1 241 ? 6.567 0.550 -17.430 1.00 90.56 241 GLU A N 1
ATOM 1781 C CA . GLU A 1 241 ? 6.615 0.872 -18.862 1.00 90.56 241 GLU A CA 1
ATOM 1782 C C . GLU A 1 241 ? 6.023 -0.293 -19.679 1.00 90.56 241 GLU A C 1
ATOM 1784 O O . GLU A 1 241 ? 6.394 -1.449 -19.484 1.00 90.56 241 GLU A O 1
ATOM 1789 N N . ASP A 1 242 ? 5.115 -0.005 -20.614 1.00 87.50 242 ASP A N 1
ATOM 1790 C CA . ASP A 1 242 ? 4.413 -1.035 -21.403 1.00 87.50 242 ASP A CA 1
ATOM 1791 C C . ASP A 1 242 ? 5.137 -1.441 -22.705 1.00 87.50 242 ASP A C 1
ATOM 1793 O O . ASP A 1 242 ? 4.641 -2.257 -23.483 1.00 87.50 242 ASP A O 1
ATOM 1797 N N . GLY A 1 243 ? 6.315 -0.861 -22.961 1.00 84.19 243 GLY A N 1
ATOM 1798 C CA . GLY A 1 243 ? 7.112 -1.078 -24.174 1.00 84.19 243 GLY A CA 1
ATOM 1799 C C . GLY A 1 243 ? 6.630 -0.316 -25.418 1.00 84.19 243 GLY A C 1
ATOM 1800 O O . GLY A 1 243 ? 7.340 -0.293 -26.422 1.00 84.19 243 GLY A O 1
ATOM 1801 N N . SER A 1 244 ? 5.473 0.350 -25.357 1.00 88.81 244 SER A N 1
ATOM 1802 C CA . SER A 1 244 ? 4.909 1.199 -26.419 1.00 88.81 244 SER A CA 1
ATOM 1803 C C . SER A 1 244 ? 5.070 2.704 -26.157 1.00 88.81 244 SER A C 1
ATOM 1805 O O . SER A 1 244 ? 4.615 3.533 -26.944 1.00 88.81 244 SER A O 1
ATOM 1807 N N . GLY A 1 245 ? 5.764 3.059 -25.071 1.00 85.06 245 GLY A N 1
ATOM 1808 C CA . GLY A 1 245 ? 5.905 4.435 -24.592 1.00 85.06 245 GLY A CA 1
ATOM 1809 C C . GLY A 1 245 ? 4.793 4.868 -23.632 1.00 85.06 245 GLY A C 1
ATOM 1810 O O . GLY A 1 245 ? 4.740 6.046 -23.285 1.00 85.06 245 GLY A O 1
ATOM 1811 N N . GLY A 1 246 ? 3.925 3.939 -23.214 1.00 92.75 246 GLY A N 1
ATOM 1812 C CA . GLY A 1 246 ? 2.916 4.132 -22.178 1.00 92.75 246 GLY A CA 1
ATOM 1813 C C . GLY A 1 246 ? 3.283 3.451 -20.857 1.00 92.75 246 GLY A C 1
ATOM 1814 O O . GLY A 1 246 ? 4.372 2.887 -20.697 1.00 92.75 246 GLY A O 1
ATOM 1815 N N . PHE A 1 247 ? 2.348 3.507 -19.907 1.00 94.25 247 PHE A N 1
ATOM 1816 C CA . PHE A 1 247 ? 2.490 2.917 -18.579 1.00 94.25 247 PHE A CA 1
ATOM 1817 C C . PHE A 1 247 ? 1.283 2.056 -18.211 1.00 94.25 247 PHE A C 1
ATOM 1819 O O . PHE A 1 247 ? 0.133 2.462 -18.379 1.00 94.25 247 PHE A O 1
ATOM 1826 N N . ASN A 1 248 ? 1.564 0.899 -17.617 1.00 93.06 248 ASN A N 1
ATOM 1827 C CA . ASN A 1 248 ? 0.605 0.119 -16.849 1.00 93.06 248 ASN A CA 1
ATOM 1828 C C . ASN A 1 248 ? 0.745 0.469 -15.367 1.00 93.06 248 ASN A C 1
ATOM 1830 O O . ASN A 1 248 ? 1.857 0.657 -14.875 1.00 93.06 248 ASN A O 1
ATOM 1834 N N . TYR A 1 249 ? -0.369 0.520 -14.636 1.00 94.62 249 TYR A N 1
ATOM 1835 C CA . TYR A 1 249 ? -0.332 0.816 -13.205 1.00 94.62 249 TYR A CA 1
ATOM 1836 C C . TYR A 1 249 ? -0.573 -0.428 -12.368 1.00 94.62 249 TYR A C 1
ATOM 1838 O O . TYR A 1 249 ? -1.557 -1.146 -12.538 1.00 94.62 249 TYR A O 1
ATOM 1846 N N . LEU A 1 250 ? 0.295 -0.617 -11.387 1.00 95.06 250 LEU A N 1
ATOM 1847 C CA . LEU A 1 250 ? 0.111 -1.558 -10.301 1.00 95.06 250 LEU A CA 1
ATOM 1848 C C . LEU A 1 250 ? -0.549 -0.806 -9.148 1.00 95.06 250 LEU A C 1
ATOM 1850 O O . LEU A 1 250 ? 0.098 0.028 -8.525 1.00 95.06 250 LEU A O 1
ATOM 1854 N N . ASN A 1 251 ? -1.827 -1.069 -8.872 1.00 96.69 251 ASN A N 1
ATOM 1855 C CA . ASN A 1 251 ? -2.548 -0.455 -7.757 1.00 96.69 251 ASN A CA 1
ATOM 1856 C C . ASN A 1 251 ? -2.981 -1.531 -6.759 1.00 96.69 251 ASN A C 1
ATOM 1858 O O . ASN A 1 251 ? -3.770 -2.421 -7.088 1.00 96.69 251 ASN A O 1
ATOM 1862 N N . TYR A 1 252 ? -2.452 -1.448 -5.544 1.00 97.06 252 TYR A N 1
ATOM 1863 C CA . TYR A 1 252 ? -2.730 -2.393 -4.474 1.00 97.06 252 TYR A CA 1
ATOM 1864 C C . TYR A 1 252 ? -3.236 -1.675 -3.232 1.00 97.06 252 TYR A C 1
ATOM 1866 O O . TYR A 1 252 ? -2.836 -0.558 -2.932 1.00 97.06 252 TYR A O 1
ATOM 1874 N N . VAL A 1 253 ? -4.110 -2.349 -2.492 1.00 96.75 253 VAL A N 1
ATOM 1875 C CA . VAL A 1 253 ? -4.645 -1.896 -1.210 1.00 96.75 253 VAL A CA 1
ATOM 1876 C C . VAL A 1 253 ? -4.472 -3.019 -0.215 1.00 96.75 253 VAL A C 1
ATOM 1878 O O . VAL A 1 253 ? -4.993 -4.116 -0.421 1.00 96.75 253 VAL A O 1
ATOM 1881 N N . VAL A 1 254 ? -3.771 -2.747 0.876 1.00 95.75 254 VAL A N 1
ATOM 1882 C CA . VAL A 1 254 ? -3.696 -3.662 2.009 1.00 95.75 254 VAL A CA 1
ATOM 1883 C C . VAL A 1 254 ? -4.633 -3.187 3.091 1.00 95.75 254 VAL A C 1
ATOM 1885 O O . VAL A 1 254 ? -4.614 -2.022 3.473 1.00 95.75 254 VAL A O 1
ATOM 1888 N N . ARG A 1 255 ? -5.465 -4.097 3.584 1.00 94.75 255 ARG A N 1
ATOM 1889 C CA . ARG A 1 255 ? -6.361 -3.850 4.711 1.00 94.75 255 ARG A CA 1
ATOM 1890 C C . ARG A 1 255 ? -5.944 -4.669 5.905 1.00 94.75 255 ARG A C 1
ATOM 1892 O O . ARG A 1 255 ? -5.575 -5.833 5.750 1.00 94.75 255 ARG A O 1
ATOM 1899 N N . PHE A 1 256 ? -6.087 -4.086 7.085 1.00 93.94 256 PHE A N 1
ATOM 1900 C CA . PHE A 1 256 ? -5.990 -4.851 8.312 1.00 93.94 256 PHE A CA 1
ATOM 1901 C C . PHE A 1 256 ? -7.260 -5.694 8.511 1.00 93.94 256 PHE A C 1
ATOM 1903 O O . PHE A 1 256 ? -8.382 -5.239 8.289 1.00 93.94 256 PHE A O 1
ATOM 1910 N N . ASN A 1 257 ? -7.065 -6.949 8.898 1.00 91.62 257 ASN A N 1
ATOM 1911 C CA . ASN A 1 257 ? -8.088 -7.978 9.086 1.00 91.62 257 ASN A CA 1
ATOM 1912 C C . ASN A 1 257 ? -8.025 -8.610 10.489 1.00 91.62 257 ASN A C 1
ATOM 1914 O O . ASN A 1 257 ? -8.629 -9.649 10.737 1.00 91.62 257 ASN A O 1
ATOM 1918 N N . GLY A 1 258 ? -7.265 -8.008 11.403 1.00 87.81 258 GLY A N 1
ATOM 1919 C CA . GLY A 1 258 ? -7.213 -8.420 12.801 1.00 87.81 258 GLY A CA 1
ATOM 1920 C C . GLY A 1 258 ? -8.149 -7.620 13.707 1.00 87.81 258 GLY A C 1
ATOM 1921 O O . GLY A 1 258 ? -8.872 -6.709 13.298 1.00 87.81 258 GLY A O 1
ATOM 1922 N N . THR A 1 259 ? -8.083 -7.964 14.983 1.00 86.06 259 THR A N 1
ATOM 1923 C CA . THR A 1 259 ? -8.639 -7.218 16.110 1.00 86.06 259 THR A CA 1
ATOM 1924 C C . THR A 1 259 ? -7.678 -6.123 16.576 1.00 86.06 259 THR A C 1
ATOM 1926 O O . THR A 1 259 ? -6.518 -6.070 16.171 1.00 86.06 259 THR A O 1
ATOM 1929 N N . TYR A 1 260 ? -8.140 -5.252 17.474 1.00 83.38 260 TYR A N 1
ATOM 1930 C CA . TYR A 1 260 ? -7.268 -4.250 18.092 1.00 83.38 260 TYR A CA 1
ATOM 1931 C C . TYR A 1 260 ? -6.127 -4.912 18.883 1.00 83.38 260 TYR A C 1
ATOM 1933 O O . TYR A 1 260 ? -4.995 -4.445 18.849 1.00 83.38 260 TYR A O 1
ATOM 1941 N N . GLN A 1 261 ? -6.417 -6.037 19.540 1.00 84.88 261 GLN A N 1
ATOM 1942 C CA . GLN A 1 261 ? -5.470 -6.836 20.320 1.00 84.88 261 GLN A CA 1
ATOM 1943 C C . GLN A 1 261 ? -4.376 -7.420 19.432 1.00 84.88 261 GLN A C 1
ATOM 1945 O O . GLN A 1 261 ? -3.211 -7.395 19.817 1.00 84.88 261 GLN A O 1
ATOM 1950 N N . ASP A 1 262 ? -4.742 -7.883 18.234 1.00 87.12 262 ASP A N 1
ATOM 1951 C CA . ASP A 1 262 ? -3.757 -8.306 17.240 1.00 87.12 262 ASP A CA 1
ATOM 1952 C C . ASP A 1 262 ? -2.851 -7.125 16.869 1.00 87.12 262 ASP A C 1
ATOM 1954 O O . ASP A 1 262 ? -1.634 -7.254 16.902 1.00 87.12 262 ASP A O 1
ATOM 1958 N N . ALA A 1 263 ? -3.436 -5.951 16.593 1.00 85.12 263 ALA A N 1
ATOM 1959 C CA . ALA A 1 263 ? -2.695 -4.760 16.177 1.00 85.12 263 ALA A CA 1
ATOM 1960 C C . ALA A 1 263 ? -1.663 -4.300 17.215 1.00 85.12 263 ALA A C 1
ATOM 1962 O O . ALA A 1 263 ? -0.501 -4.107 16.874 1.00 85.12 263 ALA A O 1
ATOM 1963 N N . ILE A 1 264 ? -2.061 -4.172 18.486 1.00 84.50 264 ILE A N 1
ATOM 1964 C CA . ILE A 1 264 ? -1.143 -3.775 19.569 1.00 84.50 264 ILE A CA 1
ATOM 1965 C C . ILE A 1 264 ? -0.134 -4.875 19.926 1.00 84.50 264 ILE A C 1
ATOM 1967 O O . ILE A 1 264 ? 0.8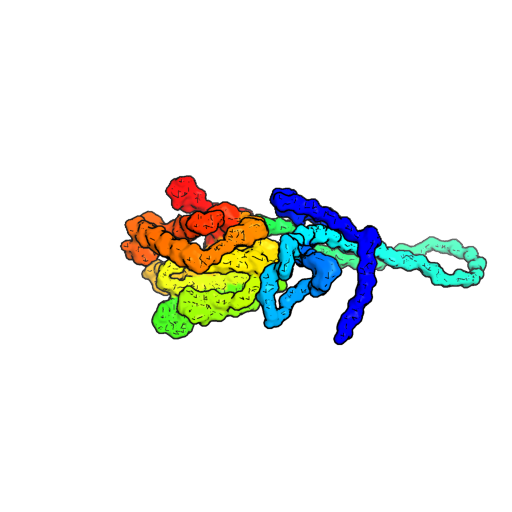85 -4.593 20.554 1.00 84.50 264 ILE A O 1
ATOM 1971 N N . GLY A 1 265 ? -0.412 -6.127 19.548 1.00 85.88 265 GLY A N 1
ATOM 1972 C CA . GLY A 1 265 ? 0.523 -7.242 19.681 1.00 85.88 265 GLY A CA 1
ATOM 1973 C C . GLY A 1 265 ? 1.700 -7.153 18.706 1.00 85.88 265 GLY A C 1
ATOM 1974 O O . GLY A 1 265 ? 2.776 -7.675 19.000 1.00 85.88 265 GLY A O 1
ATOM 1975 N N . PHE A 1 266 ? 1.530 -6.453 17.582 1.00 87.31 266 PHE A N 1
ATOM 1976 C CA . PHE A 1 266 ? 2.591 -6.180 16.616 1.00 87.31 266 PHE A CA 1
ATOM 1977 C C . PHE A 1 266 ? 3.372 -4.922 17.015 1.00 87.31 266 PHE A C 1
ATOM 1979 O O . PHE A 1 266 ? 3.197 -3.850 16.445 1.00 87.31 266 PHE A O 1
ATOM 1986 N N . ASN A 1 267 ? 4.240 -5.057 18.019 1.00 85.12 267 ASN A N 1
ATOM 1987 C CA . ASN A 1 267 ? 5.149 -3.997 18.453 1.00 85.12 267 ASN A CA 1
ATOM 1988 C C . ASN A 1 267 ? 6.597 -4.401 18.150 1.00 85.12 267 ASN A C 1
ATOM 1990 O O . ASN A 1 267 ? 7.207 -5.155 18.912 1.00 85.12 267 ASN A O 1
ATOM 1994 N N . PHE A 1 268 ? 7.122 -3.939 17.016 1.00 88.06 268 PHE A N 1
ATOM 1995 C CA . PHE A 1 268 ? 8.473 -4.270 16.570 1.00 88.06 268 PHE A CA 1
ATOM 1996 C C . PHE A 1 268 ? 9.482 -3.242 17.076 1.00 88.06 268 PHE A C 1
ATOM 1998 O O . PHE A 1 268 ? 9.284 -2.039 16.940 1.00 88.06 268 PHE A O 1
ATOM 2005 N N . THR A 1 269 ? 10.603 -3.713 17.613 1.00 89.50 269 THR A N 1
ATOM 2006 C CA . THR A 1 269 ? 11.756 -2.847 17.873 1.00 89.50 269 THR A CA 1
ATOM 2007 C C . THR A 1 269 ? 12.470 -2.485 16.569 1.00 89.50 269 THR A C 1
ATOM 2009 O O . THR A 1 269 ? 12.366 -3.202 15.569 1.00 89.50 269 THR A O 1
ATOM 2012 N N . ASP A 1 270 ? 13.275 -1.420 16.584 1.00 87.75 270 ASP A N 1
ATOM 2013 C CA . ASP A 1 270 ? 14.109 -1.041 15.435 1.00 87.75 270 ASP A CA 1
ATOM 2014 C C . ASP A 1 270 ? 15.013 -2.191 14.964 1.00 87.75 270 ASP A C 1
ATOM 2016 O O . ASP A 1 270 ? 15.175 -2.408 13.762 1.00 87.75 270 ASP A O 1
ATOM 2020 N N . ASP A 1 271 ? 15.569 -2.970 15.897 1.00 92.25 271 ASP A N 1
ATOM 2021 C CA . ASP A 1 271 ? 16.393 -4.141 15.584 1.00 92.25 271 ASP A CA 1
ATOM 2022 C C . ASP A 1 271 ? 15.582 -5.233 14.875 1.00 92.25 271 ASP A C 1
ATOM 2024 O O . ASP A 1 271 ? 16.033 -5.771 13.861 1.00 92.25 271 ASP A O 1
ATOM 2028 N N . GLN A 1 272 ? 14.355 -5.506 15.335 1.00 91.62 272 GLN A N 1
ATOM 2029 C CA . GLN A 1 272 ? 13.457 -6.452 14.668 1.00 91.62 272 GLN A CA 1
ATOM 2030 C C . GLN A 1 272 ? 13.088 -5.971 13.262 1.00 91.62 272 GLN A C 1
ATOM 2032 O O . GLN A 1 272 ? 13.176 -6.748 12.312 1.00 91.62 272 GLN A O 1
ATOM 2037 N N . LEU A 1 273 ? 12.744 -4.690 13.092 1.00 88.69 273 LEU A N 1
ATOM 2038 C CA . LEU A 1 273 ? 12.458 -4.107 11.775 1.00 88.69 273 LEU A CA 1
ATOM 2039 C C . LEU A 1 273 ? 13.683 -4.150 10.851 1.00 88.69 273 LEU A C 1
ATOM 2041 O O . LEU A 1 273 ? 13.550 -4.371 9.644 1.00 88.69 273 LEU A O 1
ATOM 2045 N N . ASN A 1 274 ? 14.886 -3.962 11.394 1.00 90.00 274 ASN A N 1
ATOM 2046 C CA . ASN A 1 274 ? 16.134 -4.082 10.646 1.00 90.00 274 ASN A CA 1
ATOM 2047 C C . ASN A 1 274 ? 16.396 -5.524 10.189 1.00 90.00 274 ASN A C 1
ATOM 2049 O O . ASN A 1 274 ? 16.848 -5.725 9.059 1.00 90.00 274 ASN A O 1
ATOM 2053 N N . ASP A 1 275 ? 16.106 -6.521 11.021 1.00 93.69 275 ASP A N 1
ATOM 2054 C CA . ASP A 1 275 ? 16.255 -7.930 10.654 1.00 93.69 275 ASP A CA 1
ATOM 2055 C C . ASP A 1 275 ? 15.188 -8.377 9.649 1.00 93.69 275 ASP A C 1
ATOM 2057 O O . ASP A 1 275 ? 15.537 -8.953 8.615 1.00 93.69 275 ASP A O 1
ATOM 2061 N N . ILE A 1 276 ? 13.927 -7.979 9.851 1.00 92.00 276 ILE A N 1
ATOM 2062 C CA . ILE A 1 276 ? 12.844 -8.168 8.873 1.00 92.00 276 ILE A CA 1
ATOM 2063 C C . ILE A 1 276 ? 13.244 -7.566 7.523 1.00 92.00 276 ILE A C 1
ATOM 2065 O O . ILE A 1 276 ? 13.100 -8.217 6.491 1.00 92.00 276 ILE A O 1
ATOM 2069 N N . ARG A 1 277 ? 13.822 -6.358 7.503 1.00 90.50 277 ARG A N 1
ATOM 2070 C CA . ARG A 1 277 ? 14.305 -5.715 6.270 1.00 90.50 277 ARG A CA 1
ATOM 2071 C C . ARG A 1 277 ? 15.396 -6.527 5.571 1.00 90.50 277 ARG A C 1
ATOM 2073 O O . ARG A 1 277 ? 15.392 -6.621 4.341 1.00 90.50 277 ARG A O 1
ATOM 2080 N N . LYS A 1 278 ? 16.349 -7.096 6.319 1.00 93.88 278 LYS A N 1
ATOM 2081 C CA . LYS A 1 278 ? 17.410 -7.944 5.745 1.00 93.88 278 LYS A CA 1
ATOM 2082 C C . LYS A 1 278 ? 16.817 -9.202 5.121 1.00 93.88 278 LYS A C 1
ATOM 2084 O O . LYS A 1 278 ? 17.199 -9.549 4.004 1.00 93.88 278 LYS A O 1
ATOM 2089 N N . ASP A 1 279 ? 15.894 -9.863 5.809 1.00 95.25 279 ASP A N 1
ATOM 2090 C CA . ASP A 1 279 ? 15.278 -11.095 5.317 1.00 95.25 279 ASP A CA 1
ATOM 2091 C C . ASP A 1 279 ? 14.338 -10.829 4.141 1.00 95.25 279 ASP A C 1
ATOM 2093 O O . ASP A 1 279 ? 14.431 -11.511 3.121 1.00 95.25 279 ASP A O 1
ATOM 2097 N N . HIS A 1 280 ? 13.557 -9.752 4.198 1.00 92.56 280 HIS A N 1
ATOM 2098 C CA . HIS A 1 280 ? 12.769 -9.257 3.074 1.00 92.56 280 HIS A CA 1
ATOM 2099 C C . HIS A 1 280 ? 13.635 -9.032 1.826 1.00 92.56 280 HIS A C 1
ATOM 2101 O O . HIS A 1 280 ? 13.285 -9.469 0.729 1.00 92.56 280 HIS A O 1
ATOM 2107 N N . LYS A 1 281 ? 14.816 -8.415 1.983 1.00 92.56 281 LYS A N 1
ATOM 2108 C CA . LYS A 1 281 ? 15.762 -8.228 0.876 1.00 92.56 281 LYS A CA 1
ATOM 2109 C C . LYS A 1 281 ? 16.261 -9.562 0.313 1.00 92.56 281 LYS A C 1
ATOM 2111 O O . LYS A 1 281 ? 16.331 -9.703 -0.901 1.00 92.56 281 LYS A O 1
ATOM 2116 N N . LYS A 1 282 ? 16.583 -10.549 1.155 1.00 95.50 282 LYS A N 1
ATOM 2117 C CA . LYS A 1 282 ? 16.997 -11.885 0.678 1.00 95.50 282 LYS A CA 1
ATOM 2118 C C . LYS A 1 282 ? 15.893 -12.554 -0.146 1.00 95.50 282 LYS A C 1
ATOM 2120 O O . LYS A 1 282 ? 16.192 -13.153 -1.174 1.00 95.50 282 LYS A O 1
ATOM 2125 N N . ILE A 1 283 ? 14.637 -12.430 0.285 1.00 94.44 283 ILE A N 1
ATOM 2126 C CA . ILE A 1 283 ? 13.476 -12.976 -0.431 1.00 94.44 283 ILE A CA 1
ATOM 2127 C C . ILE A 1 283 ? 13.300 -12.269 -1.775 1.00 94.44 283 ILE A C 1
ATOM 2129 O O . ILE A 1 283 ? 13.179 -12.940 -2.795 1.00 94.44 283 ILE A O 1
ATOM 2133 N N . LEU A 1 284 ? 13.366 -10.935 -1.798 1.00 93.88 284 LEU A N 1
ATOM 2134 C CA . LEU A 1 284 ? 13.332 -10.142 -3.029 1.00 93.88 284 LEU A CA 1
ATOM 2135 C C . LEU A 1 284 ? 14.394 -10.609 -4.038 1.00 93.88 284 LEU A C 1
ATOM 2137 O O . LEU A 1 284 ? 14.060 -10.875 -5.191 1.00 93.88 284 LEU A O 1
ATOM 2141 N N . GLU A 1 285 ? 15.652 -10.748 -3.613 1.00 94.19 285 GLU A N 1
ATOM 2142 C CA . GLU A 1 285 ? 16.733 -11.208 -4.495 1.00 94.19 285 GLU A CA 1
ATOM 2143 C C . GLU A 1 285 ? 16.509 -12.651 -4.977 1.00 94.19 285 GLU A C 1
ATOM 2145 O O . GLU A 1 285 ? 16.733 -12.954 -6.146 1.00 94.19 285 GLU A O 1
ATOM 2150 N N . ALA A 1 286 ? 15.996 -13.542 -4.123 1.00 95.31 286 ALA A N 1
ATOM 2151 C CA . ALA A 1 286 ? 15.662 -14.909 -4.525 1.00 95.31 286 ALA A CA 1
ATOM 2152 C C . ALA A 1 286 ? 14.523 -14.959 -5.561 1.00 95.31 286 ALA A C 1
ATOM 2154 O O . ALA A 1 286 ? 14.583 -15.748 -6.504 1.00 95.31 286 ALA A O 1
ATOM 2155 N N . LEU A 1 287 ? 13.502 -14.109 -5.414 1.00 94.44 287 LEU A N 1
ATOM 2156 C CA . LEU A 1 287 ? 12.401 -14.003 -6.375 1.00 94.44 287 LEU A CA 1
ATOM 2157 C C . LEU A 1 287 ? 12.874 -13.441 -7.719 1.00 94.44 287 LEU A C 1
ATOM 2159 O O . LEU A 1 287 ? 12.456 -13.947 -8.755 1.00 94.44 287 LEU A O 1
ATOM 2163 N N . LYS A 1 288 ? 13.796 -12.472 -7.713 1.00 94.12 288 LYS A N 1
ATOM 2164 C CA . LYS A 1 288 ? 14.406 -11.913 -8.931 1.00 94.12 288 LYS A CA 1
ATOM 2165 C C . LYS A 1 288 ? 15.184 -12.938 -9.758 1.00 94.12 288 LYS A C 1
ATOM 2167 O O . LYS A 1 288 ? 15.264 -12.803 -10.972 1.00 94.12 288 LYS A O 1
ATOM 2172 N N . LEU A 1 289 ? 15.742 -13.972 -9.129 1.00 94.81 289 LEU A N 1
ATOM 2173 C CA . LEU A 1 289 ? 16.438 -15.055 -9.836 1.00 94.81 289 LEU A CA 1
ATOM 2174 C C . LEU A 1 289 ? 15.481 -16.056 -10.499 1.00 94.81 289 LEU A C 1
ATOM 2176 O O . LEU A 1 289 ? 15.913 -16.894 -11.292 1.00 94.81 289 LEU A O 1
ATOM 2180 N N . ASN A 1 290 ? 14.190 -16.006 -10.169 1.00 94.12 290 ASN A N 1
ATOM 2181 C CA . ASN A 1 290 ? 13.194 -16.928 -10.681 1.00 94.12 290 ASN A CA 1
ATOM 2182 C C . ASN A 1 290 ? 12.322 -16.243 -11.738 1.00 94.12 290 ASN A C 1
ATOM 2184 O O . ASN A 1 290 ? 11.476 -15.413 -11.418 1.00 94.12 290 ASN A O 1
ATOM 2188 N N . THR A 1 291 ? 12.467 -16.679 -12.991 1.00 94.19 291 THR A N 1
ATOM 2189 C CA . THR A 1 291 ? 11.730 -16.141 -14.151 1.00 94.19 291 THR A CA 1
ATOM 2190 C C . THR A 1 291 ? 10.205 -16.204 -14.026 1.00 94.19 291 THR A C 1
ATOM 2192 O O . THR A 1 291 ? 9.517 -15.441 -14.694 1.00 94.19 291 THR A O 1
ATOM 2195 N N . LEU A 1 292 ? 9.658 -17.052 -13.147 1.00 93.31 292 LEU A N 1
ATOM 2196 C CA . LEU A 1 292 ? 8.225 -17.067 -12.838 1.00 93.31 292 LEU A CA 1
ATOM 2197 C C . LEU A 1 292 ? 7.762 -15.799 -12.098 1.00 93.31 292 LEU A C 1
ATOM 2199 O O . LEU A 1 292 ? 6.602 -15.413 -12.210 1.00 93.31 292 LEU A O 1
ATOM 2203 N N . TYR A 1 293 ? 8.652 -15.163 -11.336 1.00 94.00 293 TYR A N 1
ATOM 2204 C CA . TYR A 1 293 ? 8.350 -14.056 -10.425 1.00 94.00 293 TYR A CA 1
ATOM 2205 C C . TYR A 1 293 ? 9.017 -12.737 -10.837 1.00 94.00 293 TYR A C 1
ATOM 2207 O O . TYR A 1 293 ? 8.901 -11.739 -10.126 1.00 94.00 293 TYR A O 1
ATOM 2215 N N . SER A 1 294 ? 9.719 -12.709 -11.970 1.00 92.88 294 SER A N 1
ATOM 2216 C CA . SER A 1 294 ? 10.526 -11.568 -12.394 1.00 92.88 294 SER A CA 1
ATOM 2217 C C . SER A 1 294 ? 10.354 -11.230 -13.869 1.00 92.88 294 SER A C 1
ATOM 2219 O O . SER A 1 294 ? 10.237 -12.132 -14.696 1.00 92.88 294 SER A O 1
ATOM 2221 N N . ASN A 1 295 ? 10.455 -9.945 -14.193 1.00 87.69 295 ASN A N 1
ATOM 2222 C CA . ASN A 1 295 ? 10.550 -9.424 -15.554 1.00 87.69 295 ASN A CA 1
ATOM 2223 C C . ASN A 1 295 ? 11.999 -9.020 -15.878 1.00 87.69 295 ASN A C 1
ATOM 2225 O O . ASN A 1 295 ? 12.879 -9.051 -15.012 1.00 87.69 295 ASN A O 1
ATOM 2229 N N . ASP A 1 296 ? 12.258 -8.667 -17.140 1.00 84.12 296 ASP A N 1
ATOM 2230 C CA . ASP A 1 296 ? 13.514 -8.043 -17.589 1.00 84.12 296 ASP A CA 1
ATOM 2231 C C . ASP A 1 296 ? 14.785 -8.805 -17.173 1.00 84.12 296 ASP A C 1
ATOM 2233 O O . ASP A 1 296 ? 15.786 -8.222 -16.756 1.00 84.12 296 ASP A O 1
ATOM 2237 N N . GLY A 1 297 ? 14.733 -10.140 -17.228 1.00 82.56 297 GLY A N 1
ATOM 2238 C CA . GLY A 1 297 ? 15.859 -10.996 -16.844 1.00 82.56 297 GLY A CA 1
ATOM 2239 C C . GLY A 1 297 ? 16.221 -10.936 -15.354 1.00 82.56 297 GLY A C 1
ATOM 2240 O O . GLY A 1 297 ? 17.373 -11.187 -15.009 1.00 82.56 297 GLY A O 1
ATOM 2241 N N . GLY A 1 298 ? 15.267 -10.596 -14.482 1.00 84.88 298 GLY A N 1
ATOM 2242 C CA . GLY A 1 298 ? 15.470 -10.518 -13.033 1.00 84.88 298 GLY A CA 1
ATOM 2243 C C . GLY A 1 298 ? 15.679 -9.104 -12.494 1.00 84.88 298 GLY A C 1
ATOM 2244 O O . GLY A 1 298 ? 15.968 -8.933 -11.310 1.00 84.88 298 GLY A O 1
ATOM 2245 N N . PHE A 1 299 ? 15.547 -8.069 -13.330 1.00 84.94 299 PHE A N 1
ATOM 2246 C CA . PHE A 1 299 ? 15.739 -6.687 -12.885 1.00 84.94 299 PHE A CA 1
ATOM 2247 C C . PHE A 1 299 ? 14.601 -6.213 -11.962 1.00 84.94 299 PHE A C 1
ATOM 2249 O O . PHE A 1 299 ? 14.848 -5.583 -10.926 1.00 84.94 299 PHE A O 1
ATOM 2256 N N . THR A 1 300 ? 13.364 -6.578 -12.299 1.00 87.88 300 THR A N 1
ATOM 2257 C CA . THR A 1 300 ? 12.125 -6.229 -11.587 1.00 87.88 300 THR A CA 1
ATOM 2258 C C . THR A 1 300 ? 11.322 -7.484 -11.261 1.00 87.88 300 THR A C 1
ATOM 2260 O O . THR A 1 300 ? 11.449 -8.515 -11.923 1.00 87.88 300 THR A O 1
ATOM 2263 N N . LEU A 1 301 ? 10.501 -7.422 -10.211 1.00 92.19 301 LEU A N 1
ATOM 2264 C CA . LEU A 1 301 ? 9.511 -8.467 -9.958 1.00 92.19 301 LEU A CA 1
ATOM 2265 C C . LEU A 1 301 ? 8.284 -8.225 -10.837 1.00 92.19 301 LEU A C 1
ATOM 2267 O O . LEU A 1 301 ? 7.886 -7.080 -11.013 1.00 92.19 301 LEU A O 1
ATOM 2271 N N . ASN A 1 302 ? 7.672 -9.294 -11.340 1.00 91.56 302 ASN A N 1
ATOM 2272 C CA . ASN A 1 302 ? 6.361 -9.202 -11.981 1.00 91.56 302 ASN A CA 1
ATOM 2273 C C . ASN A 1 302 ? 5.242 -9.164 -10.921 1.00 91.56 302 ASN A C 1
ATOM 2275 O O . ASN A 1 302 ? 5.494 -9.292 -9.719 1.00 91.56 302 ASN A O 1
ATOM 2279 N N . LYS A 1 303 ? 3.982 -9.021 -11.347 1.00 92.00 303 LYS A N 1
ATOM 2280 C CA . LYS A 1 303 ? 2.832 -8.953 -10.426 1.00 92.00 303 LYS A CA 1
ATOM 2281 C C . LYS A 1 303 ? 2.738 -10.167 -9.486 1.00 92.00 303 LYS A C 1
ATOM 2283 O O . LYS A 1 303 ? 2.402 -9.984 -8.318 1.00 92.00 303 LYS A O 1
ATOM 2288 N N . GLU A 1 304 ? 3.041 -11.379 -9.953 1.00 93.06 304 GLU A N 1
ATOM 2289 C CA . GLU A 1 304 ? 3.066 -12.592 -9.126 1.00 93.06 304 GLU A CA 1
ATOM 2290 C C . GLU A 1 304 ? 4.194 -12.537 -8.087 1.00 93.06 304 GLU A C 1
ATOM 2292 O O . GLU A 1 304 ? 3.972 -12.841 -6.914 1.00 93.06 304 GLU A O 1
ATOM 2297 N N . GLY A 1 305 ? 5.390 -12.107 -8.493 1.00 93.94 305 GLY A N 1
ATOM 2298 C CA . GLY A 1 305 ? 6.540 -11.939 -7.610 1.00 93.94 305 GLY A CA 1
ATOM 2299 C C . GLY A 1 305 ? 6.305 -10.894 -6.529 1.00 93.94 305 GLY A C 1
ATOM 2300 O O . GLY A 1 305 ? 6.607 -11.147 -5.366 1.00 93.94 305 GLY A O 1
ATOM 2301 N N . LEU A 1 306 ? 5.707 -9.756 -6.883 1.00 94.06 306 LEU A N 1
ATOM 2302 C CA . LEU A 1 306 ? 5.353 -8.710 -5.926 1.00 94.06 306 LEU A CA 1
ATOM 2303 C C . LEU A 1 306 ? 4.338 -9.226 -4.894 1.00 94.06 306 LEU A C 1
ATOM 2305 O O . LEU A 1 306 ? 4.570 -9.116 -3.693 1.00 94.06 306 LEU A O 1
ATOM 2309 N N . GLN A 1 307 ? 3.250 -9.867 -5.337 1.00 94.81 307 GLN A N 1
ATOM 2310 C CA . GLN A 1 307 ? 2.242 -10.414 -4.419 1.00 94.81 307 GLN A CA 1
ATOM 2311 C C . GLN A 1 307 ? 2.834 -11.488 -3.497 1.00 94.81 307 GLN A C 1
ATOM 2313 O O . GLN A 1 307 ? 2.513 -11.532 -2.310 1.00 94.81 307 GLN A O 1
ATOM 2318 N N . LYS A 1 308 ? 3.725 -12.341 -4.017 1.00 93.94 308 LYS A N 1
ATOM 2319 C CA . LYS A 1 308 ? 4.439 -13.332 -3.206 1.00 93.94 308 LYS A CA 1
ATOM 2320 C C . LYS A 1 308 ? 5.351 -12.666 -2.175 1.00 93.94 308 LYS A C 1
ATOM 2322 O O . LYS A 1 308 ? 5.329 -13.069 -1.015 1.00 93.94 308 LYS A O 1
ATOM 2327 N N . LEU A 1 309 ? 6.098 -11.635 -2.575 1.00 93.62 309 LEU A N 1
ATOM 2328 C CA . LEU A 1 309 ? 6.939 -10.850 -1.672 1.00 93.62 309 LEU A CA 1
ATOM 2329 C C . LEU A 1 309 ? 6.117 -10.256 -0.521 1.00 93.62 309 LEU A C 1
ATOM 2331 O O . LEU A 1 309 ? 6.531 -10.369 0.629 1.00 93.62 309 LEU A O 1
ATOM 2335 N N . PHE A 1 310 ? 4.928 -9.715 -0.809 1.00 93.81 310 PHE A N 1
ATOM 2336 C CA . PHE A 1 310 ? 4.015 -9.214 0.219 1.00 93.81 310 PHE A CA 1
ATOM 2337 C C . PHE A 1 310 ? 3.635 -10.288 1.248 1.00 93.81 310 PHE A C 1
ATOM 2339 O O . PHE A 1 310 ? 3.740 -10.051 2.450 1.00 93.81 310 PHE A O 1
ATOM 2346 N N . PHE A 1 311 ? 3.197 -11.471 0.807 1.00 93.81 311 PHE A N 1
ATOM 2347 C CA . PHE A 1 311 ? 2.782 -12.516 1.748 1.00 93.81 311 PHE A CA 1
ATOM 2348 C C . PHE A 1 311 ? 3.948 -13.053 2.580 1.00 93.81 311 PHE A C 1
ATOM 2350 O O . PHE A 1 311 ? 3.767 -13.362 3.758 1.00 93.81 311 PHE A O 1
ATOM 2357 N N . GLU A 1 312 ? 5.146 -13.131 2.000 1.00 92.75 312 GLU A N 1
ATOM 2358 C CA . GLU A 1 312 ? 6.350 -13.470 2.756 1.00 92.75 312 GLU A CA 1
ATOM 2359 C C . GLU A 1 312 ? 6.711 -12.368 3.766 1.00 92.75 312 GLU A C 1
ATOM 2361 O O . GLU A 1 312 ? 7.046 -12.683 4.906 1.00 92.75 312 GLU A O 1
ATOM 2366 N N . ALA A 1 313 ? 6.567 -11.085 3.411 1.00 92.50 313 ALA A N 1
ATOM 2367 C CA . ALA A 1 313 ? 6.750 -9.969 4.342 1.00 92.50 313 ALA A CA 1
ATOM 2368 C C . ALA A 1 313 ? 5.760 -10.046 5.516 1.00 92.50 313 ALA A C 1
ATOM 2370 O O . ALA A 1 313 ? 6.163 -9.993 6.678 1.00 92.50 313 ALA A O 1
ATOM 2371 N N . ALA A 1 314 ? 4.475 -10.266 5.224 1.00 92.56 314 ALA A N 1
ATOM 2372 C CA . ALA A 1 314 ? 3.447 -10.447 6.243 1.00 92.56 314 ALA A CA 1
ATOM 2373 C C . ALA A 1 314 ? 3.761 -11.643 7.156 1.00 92.56 314 ALA A C 1
ATOM 2375 O O . ALA A 1 314 ? 3.597 -11.549 8.368 1.00 92.56 314 ALA A O 1
ATOM 2376 N N . LYS A 1 315 ? 4.266 -12.750 6.601 1.00 93.31 315 LYS A N 1
ATOM 2377 C CA . LYS A 1 315 ? 4.688 -13.927 7.370 1.00 93.31 315 LYS A CA 1
ATOM 2378 C C . LYS A 1 315 ? 5.905 -13.653 8.258 1.00 93.31 315 LYS A C 1
ATOM 2380 O O . LYS A 1 315 ? 5.902 -14.091 9.405 1.00 93.31 315 LYS A O 1
ATOM 2385 N N . LEU A 1 316 ? 6.916 -12.927 7.769 1.00 92.94 316 LEU A N 1
ATOM 2386 C CA . LEU A 1 316 ? 8.076 -12.506 8.574 1.00 92.94 316 LEU A CA 1
ATOM 2387 C C . LEU A 1 316 ? 7.651 -11.660 9.782 1.00 92.94 316 LEU A C 1
ATOM 2389 O O . LEU A 1 316 ? 8.261 -11.752 10.843 1.00 92.94 316 LEU A O 1
ATOM 2393 N N . MET A 1 317 ? 6.584 -10.877 9.625 1.00 91.62 317 MET A N 1
ATOM 2394 C CA . MET A 1 317 ? 6.000 -10.045 10.680 1.00 91.62 317 MET A CA 1
ATOM 2395 C C . MET A 1 317 ? 4.960 -10.789 11.538 1.00 91.62 317 MET A C 1
ATOM 2397 O O . MET A 1 317 ? 4.425 -10.218 12.481 1.00 91.62 317 MET A O 1
ATOM 2401 N N . GLY A 1 318 ? 4.646 -12.055 11.240 1.00 92.56 318 GLY A N 1
ATOM 2402 C CA . GLY A 1 318 ? 3.608 -12.816 11.950 1.00 92.56 318 GLY A CA 1
ATOM 2403 C C . GLY A 1 318 ? 2.172 -12.345 11.676 1.00 92.56 318 GLY A C 1
ATOM 2404 O O . GLY A 1 318 ? 1.259 -12.688 12.421 1.00 92.56 318 GLY A O 1
ATOM 2405 N N . MET A 1 319 ? 1.966 -11.568 10.611 1.00 92.19 319 MET A N 1
ATOM 2406 C CA . MET A 1 319 ? 0.712 -10.901 10.250 1.00 92.19 319 MET A CA 1
ATOM 2407 C C . MET A 1 319 ? -0.061 -11.600 9.127 1.00 92.19 319 MET A C 1
ATOM 2409 O O . MET A 1 319 ? -1.058 -11.065 8.649 1.00 92.19 319 MET A O 1
ATOM 2413 N N . GLN A 1 320 ? 0.357 -12.784 8.676 1.00 90.06 320 GLN A N 1
ATOM 2414 C CA . GLN A 1 320 ? -0.203 -13.459 7.494 1.00 90.06 320 GLN A CA 1
ATOM 2415 C C . GLN A 1 320 ? -1.726 -13.687 7.540 1.00 90.06 320 GLN A C 1
ATOM 2417 O O . GLN A 1 320 ? -2.354 -13.815 6.493 1.00 90.06 320 GLN A O 1
ATOM 2422 N N . ASN A 1 321 ? -2.322 -13.716 8.736 1.00 90.31 321 ASN A N 1
ATOM 2423 C CA . ASN A 1 321 ? -3.766 -13.885 8.934 1.00 90.31 321 ASN A CA 1
ATOM 2424 C C . ASN A 1 321 ? -4.493 -12.563 9.245 1.00 90.31 321 ASN A C 1
ATOM 2426 O O . ASN A 1 321 ? -5.721 -12.524 9.312 1.00 90.31 321 ASN A O 1
ATOM 2430 N N . ASN A 1 322 ? -3.742 -11.479 9.436 1.00 92.06 322 ASN A N 1
ATOM 2431 C CA . ASN A 1 322 ? -4.224 -10.181 9.901 1.00 92.06 322 ASN A CA 1
ATOM 2432 C C . ASN A 1 322 ? -4.183 -9.117 8.802 1.00 92.06 322 ASN A C 1
ATOM 2434 O O . ASN A 1 322 ? -4.523 -7.968 9.065 1.00 92.06 322 ASN A O 1
ATOM 2438 N N . VAL A 1 323 ? -3.794 -9.474 7.579 1.00 93.19 323 VAL A N 1
ATOM 2439 C CA . VAL A 1 323 ? -3.785 -8.565 6.430 1.00 93.19 323 VAL A CA 1
ATOM 2440 C C . VAL A 1 323 ? -4.485 -9.184 5.231 1.00 93.19 323 VAL A C 1
ATOM 2442 O O . VAL A 1 323 ? -4.447 -10.394 5.016 1.00 93.19 323 VAL A O 1
ATOM 2445 N N . ILE A 1 324 ? -5.121 -8.336 4.431 1.00 94.81 324 ILE A N 1
ATOM 2446 C CA . ILE A 1 324 ? -5.738 -8.705 3.159 1.00 94.81 324 ILE A CA 1
ATOM 2447 C C . ILE A 1 324 ? -5.122 -7.838 2.075 1.00 94.81 324 ILE A C 1
ATOM 2449 O O . ILE A 1 324 ? -5.201 -6.615 2.154 1.00 94.81 324 ILE A O 1
ATOM 2453 N N . LEU A 1 325 ? -4.566 -8.475 1.046 1.00 96.00 325 LEU A N 1
ATOM 2454 C CA . LEU A 1 325 ? -4.106 -7.795 -0.158 1.00 96.00 325 LEU A CA 1
ATOM 2455 C C . LEU A 1 325 ? -5.229 -7.740 -1.190 1.00 96.00 325 LEU A C 1
ATOM 2457 O O . LEU A 1 325 ? -5.817 -8.762 -1.551 1.00 96.00 325 LEU A O 1
ATOM 2461 N N . GLN A 1 326 ? -5.496 -6.549 -1.703 1.00 97.25 326 GLN A N 1
ATOM 2462 C CA . GLN A 1 326 ? -6.407 -6.320 -2.812 1.00 97.25 326 GLN A CA 1
ATOM 2463 C C . GLN A 1 326 ? -5.656 -5.648 -3.952 1.00 97.25 326 GLN A C 1
ATOM 2465 O O . GLN A 1 326 ? -4.818 -4.783 -3.723 1.00 97.25 326 GLN A O 1
ATOM 2470 N N . ARG A 1 327 ? -5.968 -6.044 -5.182 1.00 96.69 327 ARG A N 1
ATOM 2471 C CA . ARG A 1 327 ? -5.513 -5.382 -6.400 1.00 96.69 327 ARG A CA 1
ATOM 2472 C C . ARG A 1 327 ? -6.675 -4.617 -7.011 1.00 96.69 327 ARG A C 1
ATOM 2474 O O . ARG A 1 327 ? -7.801 -5.117 -7.026 1.00 96.69 327 ARG A O 1
ATOM 2481 N N . VAL A 1 328 ? -6.401 -3.413 -7.483 1.00 97.00 328 VAL A N 1
ATOM 2482 C CA . VAL A 1 328 ? -7.366 -2.551 -8.157 1.00 97.00 328 VAL A CA 1
ATOM 2483 C C . VAL A 1 328 ? -6.997 -2.530 -9.632 1.00 97.00 328 VAL A C 1
ATOM 2485 O O . VAL A 1 328 ? -6.020 -1.895 -10.022 1.00 97.00 328 VAL A O 1
ATOM 2488 N N . ASP A 1 329 ? -7.778 -3.249 -10.425 1.00 93.88 329 ASP A N 1
ATOM 2489 C CA . ASP A 1 329 ? -7.654 -3.313 -11.876 1.00 93.88 329 ASP A CA 1
ATOM 2490 C C . ASP A 1 329 ? -8.755 -2.446 -12.522 1.00 93.88 329 ASP A C 1
ATOM 2492 O O . ASP A 1 329 ? -9.708 -2.031 -11.855 1.00 93.88 329 ASP A O 1
ATOM 2496 N N . ASP A 1 330 ? -8.668 -2.211 -13.833 1.00 91.38 330 ASP A N 1
ATOM 2497 C CA . ASP A 1 330 ? -9.695 -1.463 -14.578 1.00 91.38 330 ASP A CA 1
ATOM 2498 C C . ASP A 1 330 ? -11.064 -2.167 -14.576 1.00 91.38 330 ASP A C 1
ATOM 2500 O O . ASP A 1 330 ? -12.106 -1.516 -14.638 1.00 91.38 330 ASP A O 1
ATOM 2504 N N . ASP A 1 331 ? -11.078 -3.501 -14.467 1.00 92.75 331 ASP A N 1
ATOM 2505 C CA . ASP A 1 331 ? -12.290 -4.321 -14.349 1.00 92.75 331 ASP A CA 1
ATOM 2506 C C . ASP A 1 331 ? -12.791 -4.466 -12.897 1.00 92.75 331 ASP A C 1
ATOM 2508 O O . ASP A 1 331 ? -13.784 -5.153 -12.646 1.00 92.75 331 ASP A O 1
ATOM 2512 N N . GLY A 1 332 ? -12.134 -3.806 -11.937 1.00 95.00 332 GLY A N 1
ATOM 2513 C CA . GLY A 1 332 ? -12.574 -3.695 -10.551 1.00 95.00 332 GLY A CA 1
ATOM 2514 C C . GLY A 1 332 ? -11.576 -4.218 -9.517 1.00 95.00 332 GLY A C 1
ATOM 2515 O O . GLY A 1 332 ? -10.401 -4.473 -9.774 1.00 95.00 332 GLY A O 1
ATOM 2516 N N . VAL A 1 333 ? -12.063 -4.358 -8.283 1.00 97.44 333 VAL A N 1
ATOM 2517 C CA . VAL A 1 333 ? -11.251 -4.783 -7.133 1.00 97.44 333 VAL A CA 1
ATOM 2518 C C . VAL A 1 333 ? -11.194 -6.309 -7.068 1.00 97.44 333 VAL A C 1
ATOM 2520 O O . VAL A 1 333 ? -12.221 -6.979 -7.185 1.00 97.44 333 VAL A O 1
ATOM 2523 N N . LYS A 1 334 ? -10.009 -6.870 -6.823 1.00 97.69 334 LYS A N 1
ATOM 2524 C CA . LYS A 1 334 ? -9.787 -8.310 -6.638 1.00 97.69 334 LYS A CA 1
ATOM 2525 C C . LYS A 1 334 ? -9.050 -8.555 -5.331 1.00 97.69 334 LYS A C 1
ATOM 2527 O O . LYS A 1 334 ? -8.036 -7.919 -5.068 1.00 97.69 334 LYS A O 1
ATOM 2532 N N . THR A 1 335 ? -9.512 -9.502 -4.528 1.00 97.38 335 THR A N 1
ATOM 2533 C CA . THR A 1 335 ? -8.761 -9.984 -3.364 1.00 97.38 335 THR A CA 1
ATOM 2534 C C . THR A 1 335 ? -7.720 -10.991 -3.831 1.00 97.38 335 THR A C 1
ATOM 2536 O O . THR A 1 335 ? -8.049 -11.943 -4.540 1.00 97.38 335 THR A O 1
ATOM 2539 N N . ILE A 1 336 ? -6.467 -10.797 -3.438 1.00 97.06 336 ILE A N 1
ATOM 2540 C CA . ILE A 1 336 ? -5.380 -11.719 -3.752 1.00 97.06 336 ILE A CA 1
ATOM 2541 C C . ILE A 1 336 ? -5.291 -12.766 -2.641 1.00 97.06 336 ILE A C 1
ATOM 2543 O O . ILE A 1 336 ? -5.238 -12.431 -1.461 1.00 97.06 336 ILE A O 1
ATOM 2547 N N . GLN A 1 337 ? -5.284 -14.040 -3.022 1.00 94.44 337 GLN A N 1
ATOM 2548 C CA . GLN A 1 337 ? -5.147 -15.179 -2.117 1.00 94.44 337 GLN A CA 1
ATOM 2549 C C . GLN A 1 337 ? -3.822 -15.892 -2.375 1.00 94.44 337 GLN A C 1
ATOM 2551 O O . GLN A 1 337 ? -3.453 -16.088 -3.533 1.00 94.44 337 GLN A O 1
ATOM 2556 N N . LEU A 1 338 ? -3.140 -16.307 -1.307 1.00 90.00 338 LEU A N 1
ATOM 2557 C CA . LEU A 1 338 ? -1.977 -17.188 -1.385 1.00 90.00 338 LEU A CA 1
ATOM 2558 C C . LEU A 1 338 ? -2.443 -18.650 -1.369 1.00 90.00 338 LEU A C 1
ATOM 2560 O O . LEU A 1 338 ? -3.157 -19.072 -0.459 1.00 90.00 338 LEU A O 1
ATOM 2564 N N . ASN A 1 339 ? -2.039 -19.420 -2.372 1.00 88.88 339 ASN A N 1
ATOM 2565 C CA . ASN A 1 339 ? -2.279 -20.856 -2.438 1.00 88.88 339 ASN A CA 1
ATOM 2566 C C . ASN A 1 339 ? -1.241 -21.618 -1.596 1.00 88.88 339 ASN A C 1
ATOM 2568 O O . ASN A 1 339 ? -0.175 -21.102 -1.261 1.00 88.88 339 ASN A O 1
ATOM 2572 N N . SER A 1 340 ? -1.515 -22.888 -1.292 1.00 88.62 340 SER A N 1
ATOM 2573 C CA . SER A 1 340 ? -0.607 -23.738 -0.504 1.00 88.62 340 SER A CA 1
ATOM 2574 C C . SER A 1 340 ? 0.742 -24.014 -1.178 1.00 88.62 340 SER A C 1
ATOM 2576 O O . SER A 1 340 ? 1.711 -24.326 -0.495 1.00 88.62 340 SER A O 1
ATOM 2578 N N . ASP A 1 341 ? 0.817 -23.906 -2.507 1.00 84.69 341 ASP A N 1
ATOM 2579 C CA . ASP A 1 341 ? 2.057 -24.015 -3.290 1.00 84.69 341 ASP A CA 1
ATOM 2580 C C . ASP A 1 341 ? 2.850 -22.691 -3.351 1.00 84.69 341 ASP A C 1
ATOM 2582 O O . ASP A 1 341 ? 3.908 -22.606 -3.976 1.00 84.69 341 ASP A O 1
ATOM 2586 N N . GLY A 1 342 ? 2.344 -21.642 -2.695 1.00 82.25 342 GLY A N 1
ATOM 2587 C CA . GLY A 1 342 ? 2.937 -20.314 -2.664 1.00 82.25 342 GLY A CA 1
ATOM 2588 C C . GLY A 1 342 ? 2.711 -19.485 -3.930 1.00 82.25 342 GLY A C 1
ATOM 2589 O O . GLY A 1 342 ? 3.326 -18.422 -4.041 1.00 82.25 342 GLY A O 1
ATOM 2590 N N . SER A 1 343 ? 1.890 -19.949 -4.877 1.00 89.50 343 SER A N 1
ATOM 2591 C CA . SER A 1 343 ? 1.364 -19.124 -5.970 1.00 89.50 343 SER A CA 1
ATOM 2592 C C . SER A 1 343 ? 0.224 -18.230 -5.475 1.00 89.50 343 SER A C 1
ATOM 2594 O O . SER A 1 343 ? -0.317 -18.442 -4.387 1.00 89.50 343 SER A O 1
ATOM 2596 N N . THR A 1 344 ? -0.166 -17.228 -6.264 1.00 93.44 344 THR A N 1
ATOM 2597 C CA . THR A 1 344 ? -1.270 -16.328 -5.916 1.00 93.44 344 THR A CA 1
ATOM 2598 C C . THR A 1 344 ? -2.437 -16.453 -6.884 1.00 93.44 344 THR A C 1
ATOM 2600 O O . THR A 1 344 ? -2.282 -16.769 -8.064 1.00 93.44 344 THR A O 1
ATOM 2603 N N . ARG A 1 345 ? -3.646 -16.205 -6.376 1.00 95.31 345 ARG A N 1
ATOM 2604 C CA . ARG A 1 345 ? -4.883 -16.186 -7.158 1.00 95.31 345 ARG A CA 1
ATOM 2605 C C . ARG A 1 345 ? -5.656 -14.908 -6.875 1.00 95.31 345 ARG A C 1
ATOM 2607 O O . ARG A 1 345 ? -5.964 -14.613 -5.724 1.00 95.31 345 ARG A O 1
ATOM 2614 N N . ALA A 1 346 ? -6.021 -14.184 -7.928 1.00 96.25 346 ALA A N 1
ATOM 2615 C CA . ALA A 1 346 ? -6.914 -13.037 -7.827 1.00 96.25 346 ALA A CA 1
ATOM 2616 C C . ALA A 1 346 ? -8.377 -13.502 -7.861 1.00 96.25 346 ALA A C 1
ATOM 2618 O O . ALA A 1 346 ? -8.794 -14.186 -8.796 1.00 96.25 346 ALA A O 1
ATOM 2619 N N . VAL A 1 347 ? -9.156 -13.124 -6.850 1.00 96.38 347 VAL A N 1
ATOM 2620 C CA . VAL A 1 347 ? -10.589 -13.414 -6.745 1.00 96.38 347 VAL A CA 1
ATOM 2621 C C . VAL A 1 347 ? -11.357 -12.098 -6.858 1.00 96.38 347 VAL A C 1
ATOM 2623 O O . VAL A 1 347 ? -11.172 -11.234 -5.998 1.00 96.38 347 VAL A O 1
ATOM 2626 N N . PRO A 1 348 ? -12.199 -11.908 -7.892 1.00 96.69 348 PRO A N 1
ATOM 2627 C CA . PRO A 1 348 ? -13.006 -10.701 -8.026 1.00 96.69 348 PRO A CA 1
ATOM 2628 C C . PRO A 1 348 ? -13.849 -10.423 -6.784 1.00 96.69 348 PRO A C 1
ATOM 2630 O O . PRO A 1 348 ? -14.495 -11.320 -6.241 1.00 96.69 348 PRO A O 1
ATOM 2633 N N . CYS A 1 349 ? -13.853 -9.167 -6.349 1.00 92.62 349 CYS A N 1
ATOM 2634 C CA . CYS A 1 349 ? -14.813 -8.685 -5.374 1.00 92.62 349 CYS A CA 1
ATOM 2635 C C . CYS A 1 349 ? -16.172 -8.571 -6.070 1.00 92.62 349 CYS A C 1
ATOM 2637 O O . CYS A 1 349 ? -16.417 -7.583 -6.766 1.00 92.62 349 CYS A O 1
ATOM 2639 N N . VAL A 1 350 ? -17.037 -9.571 -5.895 1.00 82.06 350 VAL A N 1
ATOM 2640 C CA . VAL A 1 350 ? -18.438 -9.517 -6.343 1.00 82.06 350 VAL A CA 1
ATOM 2641 C C . VAL A 1 350 ? -19.250 -8.575 -5.468 1.00 82.06 350 VAL A C 1
ATOM 2643 O O . VAL A 1 350 ? -19.118 -8.652 -4.226 1.00 82.06 350 VAL A O 1
#

Organism: NCBI:txid2675056

Radius of gyration: 28.2 Å; chains: 1; bounding box: 92×53×76 Å